Protein AF-A0A1Q5UDW9-F1 (afdb_monomer)

Secondary structure (DSSP, 8-state):
-BTTTTB-SS-SSTTSPTTHHHHHHHHHHHHHHHHHHTHHHHHHHHHHHHHHHTT-HHHHHHHHHHHHHHHHHHHHHHHHHSSTTTS-HHHIIIIIHHHHHS-EEEEETTEEEEEPPP-GGG-HHHHHHHHHTTPPPSS-HHHHHHHS-HHHHHHHHHHHHT--HHHHHHTT-HHHHHHHHHHHHHHHHHHHHHHHHHHHHHTS--TTS--EETTEETTSTTTTT--HHHHHHHHHHHHHHHHHTT-

Solvent-accessible surface area (backbone atoms only — not comparable to full-atom values): 13759 Å² total; per-residue (Å²): 99,36,78,95,73,80,36,64,69,81,62,84,44,72,88,49,66,83,67,47,37,58,19,48,45,32,52,52,43,52,59,54,49,36,58,63,53,34,52,66,29,54,52,20,52,56,51,22,42,55,24,50,79,71,67,36,58,69,62,18,44,53,21,42,48,48,28,47,59,41,48,54,64,27,55,45,44,45,66,73,31,68,34,66,93,43,36,33,48,74,48,36,61,72,68,45,42,50,79,41,24,42,70,50,65,49,74,57,95,89,39,80,47,73,38,67,12,71,45,79,80,77,40,63,64,62,50,38,51,29,23,38,71,74,40,77,68,90,64,54,73,72,54,46,62,72,77,41,54,71,68,57,48,53,50,39,50,50,42,40,75,56,41,48,56,69,60,33,55,77,66,67,36,59,73,52,47,54,38,51,51,50,43,46,48,52,52,41,53,47,46,55,50,48,46,61,49,52,46,60,44,59,68,57,90,50,92,95,54,78,70,46,45,57,93,42,50,51,81,40,85,90,31,66,80,67,47,63,67,51,53,47,44,51,58,42,49,58,49,47,54,66,50,57,79,68,114

Structure (mmCIF, N/CA/C/O backbone):
data_AF-A0A1Q5UDW9-F1
#
_entry.id   AF-A0A1Q5UDW9-F1
#
loop_
_atom_site.group_PDB
_atom_site.id
_atom_site.type_symbol
_atom_site.label_atom_id
_atom_site.label_alt_id
_atom_site.label_comp_id
_atom_site.label_asym_id
_atom_site.label_entity_id
_atom_site.label_seq_id
_atom_site.pdbx_PDB_ins_code
_atom_site.Cartn_x
_atom_site.Cartn_y
_atom_site.Cartn_z
_atom_site.occupancy
_atom_site.B_iso_or_equiv
_atom_site.auth_seq_id
_atom_site.auth_comp_id
_atom_site.auth_asym_id
_atom_site.auth_atom_id
_atom_site.pdbx_PDB_model_num
ATOM 1 N N . MET A 1 1 ? -3.482 1.150 -16.853 1.00 54.88 1 MET A N 1
ATOM 2 C CA . MET A 1 1 ? -3.800 0.112 -17.859 1.00 54.88 1 MET A CA 1
ATOM 3 C C . MET A 1 1 ? -4.987 0.583 -18.687 1.00 54.88 1 MET A C 1
ATOM 5 O O . MET A 1 1 ? -5.891 1.165 -18.110 1.00 54.88 1 MET A O 1
ATOM 9 N N . ASP A 1 2 ? -5.002 0.351 -20.000 1.00 58.12 2 ASP A N 1
ATOM 10 C CA . ASP A 1 2 ? -6.226 0.407 -20.804 1.00 58.12 2 ASP A CA 1
ATOM 11 C C . ASP A 1 2 ? -7.121 -0.766 -20.384 1.00 58.12 2 ASP A C 1
ATOM 13 O O . ASP A 1 2 ? -6.872 -1.934 -20.701 1.00 58.12 2 ASP A O 1
ATOM 17 N N . HIS A 1 3 ? -8.146 -0.434 -19.607 1.00 51.72 3 HIS A N 1
ATOM 18 C CA . HIS A 1 3 ? -9.005 -1.390 -18.922 1.00 51.72 3 HIS A CA 1
ATOM 19 C C . HIS A 1 3 ? -9.909 -2.189 -19.864 1.00 51.72 3 HIS A C 1
ATOM 21 O O . HIS A 1 3 ? -10.293 -3.302 -19.517 1.00 51.72 3 HIS A O 1
ATOM 27 N N . ALA A 1 4 ? -10.207 -1.673 -21.061 1.00 53.66 4 ALA A N 1
ATOM 28 C CA . ALA A 1 4 ? -10.981 -2.416 -22.053 1.00 53.66 4 ALA A CA 1
ATOM 29 C C . ALA A 1 4 ? -10.148 -3.521 -22.720 1.00 53.66 4 ALA A C 1
ATOM 31 O O . ALA A 1 4 ? -10.705 -4.470 -23.269 1.00 53.66 4 ALA A O 1
ATOM 32 N N . ARG A 1 5 ? -8.814 -3.398 -22.686 1.00 55.78 5 ARG A N 1
ATOM 33 C CA . ARG A 1 5 ? -7.890 -4.252 -23.448 1.00 55.78 5 ARG A CA 1
ATOM 34 C C . ARG A 1 5 ? -6.890 -5.020 -22.590 1.00 55.78 5 ARG A C 1
ATOM 36 O O . ARG A 1 5 ? -6.147 -5.828 -23.135 1.00 55.78 5 ARG A O 1
ATOM 43 N N . GLY A 1 6 ? -6.846 -4.774 -21.279 1.00 65.94 6 GLY A N 1
ATOM 44 C CA . GLY A 1 6 ? -5.874 -5.400 -20.379 1.00 65.94 6 GLY A CA 1
ATOM 45 C C . GLY A 1 6 ? -4.425 -5.052 -20.728 1.00 65.94 6 GLY A C 1
ATOM 46 O O . GLY A 1 6 ? -3.540 -5.869 -20.503 1.00 65.94 6 GLY A O 1
ATOM 47 N N . LYS A 1 7 ? -4.183 -3.870 -21.312 1.00 71.44 7 LYS A N 1
ATOM 48 C CA . LYS A 1 7 ? -2.856 -3.424 -21.766 1.00 71.44 7 LYS A CA 1
ATOM 49 C C . LYS A 1 7 ? -2.316 -2.298 -20.892 1.00 71.44 7 LYS A C 1
ATOM 51 O O . LYS A 1 7 ? -3.084 -1.542 -20.299 1.00 71.44 7 LYS A O 1
ATOM 56 N N . VAL A 1 8 ? -0.999 -2.139 -20.820 1.00 75.00 8 VAL A N 1
ATOM 57 C CA . VAL A 1 8 ? -0.401 -0.916 -20.264 1.00 75.00 8 VAL A CA 1
ATOM 58 C C . VAL A 1 8 ? -0.772 0.247 -21.191 1.00 75.00 8 VAL A C 1
ATOM 60 O O . VAL A 1 8 ? -0.680 0.117 -22.405 1.00 75.00 8 VAL A O 1
ATOM 63 N N . ALA A 1 9 ? -1.286 1.347 -20.629 1.00 71.38 9 ALA A N 1
ATOM 64 C CA . ALA A 1 9 ? -1.781 2.473 -21.433 1.00 71.38 9 ALA A CA 1
ATOM 65 C C . ALA A 1 9 ? -0.631 3.252 -22.094 1.00 71.38 9 ALA A C 1
ATOM 67 O O . ALA A 1 9 ? -0.774 3.729 -23.214 1.00 71.38 9 ALA A O 1
ATOM 68 N N . TYR A 1 10 ? 0.504 3.326 -21.398 1.00 73.19 10 TYR A N 1
ATOM 69 C CA . TYR A 1 10 ? 1.749 3.924 -21.862 1.00 73.19 10 TYR A CA 1
ATOM 70 C C . TYR A 1 10 ? 2.853 2.879 -21.705 1.00 73.19 10 TYR A C 1
ATOM 72 O O . TYR A 1 10 ? 3.530 2.848 -20.683 1.00 73.19 10 TYR A O 1
ATOM 80 N N . ALA A 1 11 ? 2.930 1.948 -22.658 1.00 82.25 11 ALA A N 1
ATOM 81 C CA . ALA A 1 11 ? 3.966 0.923 -22.674 1.00 82.25 11 ALA A CA 1
ATOM 82 C C . ALA A 1 11 ? 5.269 1.525 -23.211 1.00 82.25 11 ALA A C 1
ATOM 84 O O . ALA A 1 11 ? 5.276 2.125 -24.285 1.00 82.25 11 ALA A O 1
ATOM 85 N N . ILE A 1 12 ? 6.360 1.367 -22.471 1.00 83.88 12 ILE A N 1
ATOM 86 C CA . ILE A 1 12 ? 7.660 1.954 -22.811 1.00 83.88 12 ILE A CA 1
ATOM 87 C C . ILE A 1 12 ? 8.513 0.973 -23.599 1.00 83.88 12 ILE A C 1
ATOM 89 O O . ILE A 1 12 ? 9.175 1.363 -24.558 1.00 83.88 12 ILE A O 1
ATOM 93 N N . ASN A 1 13 ? 8.462 -0.308 -23.244 1.00 86.88 13 ASN A N 1
ATOM 94 C CA . ASN A 1 13 ? 9.278 -1.347 -23.857 1.00 86.88 13 ASN A CA 1
ATOM 95 C C . ASN A 1 13 ? 8.494 -2.201 -24.867 1.00 86.88 13 ASN A C 1
ATOM 97 O O . ASN A 1 13 ? 8.879 -3.338 -25.125 1.00 86.88 13 ASN A O 1
ATOM 101 N N . GLU A 1 14 ? 7.405 -1.688 -25.458 1.00 87.75 14 GLU A N 1
ATOM 102 C CA . GLU A 1 14 ? 6.539 -2.464 -26.372 1.00 87.75 14 GLU A CA 1
ATOM 103 C C . GLU A 1 14 ? 7.298 -3.035 -27.585 1.00 87.75 14 GLU A C 1
ATOM 105 O O . GLU A 1 14 ? 6.970 -4.117 -28.067 1.00 87.75 14 GLU A O 1
ATOM 110 N N . SER A 1 15 ? 8.328 -2.336 -28.067 1.00 89.44 15 SER A N 1
ATOM 111 C CA . SER A 1 15 ? 9.158 -2.770 -29.199 1.00 89.44 15 SER A CA 1
ATOM 112 C C . SER A 1 15 ? 10.338 -3.670 -28.811 1.00 89.44 15 SER A C 1
ATOM 114 O O . SER A 1 15 ? 11.055 -4.145 -29.696 1.00 89.44 15 SER A O 1
ATOM 116 N N . MET A 1 16 ? 10.565 -3.904 -27.516 1.00 92.12 16 MET A N 1
ATOM 117 C CA . MET A 1 16 ? 11.677 -4.715 -27.019 1.00 92.12 16 MET A CA 1
ATOM 118 C C . MET A 1 16 ? 11.353 -6.215 -27.097 1.00 92.12 16 MET A C 1
ATOM 120 O O . MET A 1 16 ? 10.188 -6.606 -27.000 1.00 92.12 16 MET A O 1
ATOM 124 N N . PRO A 1 17 ? 12.364 -7.091 -27.250 1.00 93.75 17 PRO A N 1
ATOM 125 C CA . PRO A 1 17 ? 12.144 -8.531 -27.204 1.00 93.75 17 PRO A CA 1
ATOM 126 C C . PRO A 1 17 ? 11.739 -9.001 -25.799 1.00 93.75 17 PRO A C 1
ATOM 128 O O . PRO A 1 17 ? 12.076 -8.387 -24.784 1.00 93.75 17 PRO A O 1
ATOM 131 N N . GLU A 1 18 ? 11.058 -10.145 -25.737 1.00 93.19 18 GLU A N 1
ATOM 132 C CA . GLU A 1 18 ? 10.797 -10.837 -24.473 1.00 93.19 18 GLU A CA 1
ATOM 133 C C . GLU A 1 18 ? 12.109 -11.140 -23.715 1.00 93.19 18 GLU A C 1
ATOM 135 O O . GLU A 1 18 ? 13.135 -11.409 -24.350 1.00 93.19 18 GLU A O 1
ATOM 140 N N . PRO A 1 19 ? 12.099 -11.134 -22.367 1.00 93.62 19 PRO A N 1
ATOM 141 C CA . PRO A 1 19 ? 10.921 -11.029 -21.497 1.00 93.62 19 PRO A CA 1
ATOM 142 C C . PRO A 1 19 ? 10.544 -9.591 -21.076 1.00 93.62 19 PRO A C 1
ATOM 144 O O . PRO A 1 19 ? 9.774 -9.406 -20.134 1.00 93.62 19 PRO A O 1
ATOM 147 N N . ILE A 1 20 ? 11.103 -8.561 -21.724 1.00 92.31 20 ILE A N 1
ATOM 148 C CA . ILE A 1 20 ? 11.024 -7.161 -21.270 1.00 92.31 20 ILE A CA 1
ATOM 149 C C . ILE A 1 20 ? 9.583 -6.609 -21.236 1.00 92.31 20 ILE A C 1
ATOM 151 O O . ILE A 1 20 ? 9.150 -6.197 -20.156 1.00 92.31 20 ILE A O 1
ATOM 155 N N . PRO A 1 21 ? 8.806 -6.606 -22.340 1.00 91.12 21 PRO A N 1
ATOM 156 C CA . PRO A 1 21 ? 7.440 -6.075 -22.316 1.00 91.12 21 PRO A CA 1
ATOM 157 C C . PRO A 1 21 ? 6.510 -6.869 -21.385 1.00 91.12 21 PRO A C 1
ATOM 159 O O . PRO A 1 21 ? 5.641 -6.283 -20.733 1.00 91.12 21 PRO A O 1
ATOM 162 N N . SER A 1 22 ? 6.700 -8.190 -21.258 1.00 91.38 22 SER A N 1
ATOM 163 C CA . SER A 1 22 ? 5.940 -8.993 -20.296 1.00 91.38 22 SER A CA 1
ATOM 164 C C . SER A 1 22 ? 6.258 -8.612 -18.848 1.00 91.38 22 SER A C 1
ATOM 166 O O . SER A 1 22 ? 5.347 -8.568 -18.019 1.00 91.38 22 SER A O 1
ATOM 168 N N . ALA A 1 23 ? 7.522 -8.346 -18.526 1.00 91.69 23 ALA A N 1
ATOM 169 C CA . ALA A 1 23 ? 7.920 -7.940 -17.185 1.00 91.69 23 ALA A CA 1
ATOM 170 C C . ALA A 1 23 ? 7.399 -6.534 -16.841 1.00 91.69 23 ALA A C 1
ATOM 172 O O . ALA A 1 23 ? 6.849 -6.342 -15.757 1.00 91.69 23 ALA A O 1
ATOM 173 N N . GLU A 1 24 ? 7.434 -5.584 -17.785 1.00 89.44 24 GLU A N 1
ATOM 174 C CA . GLU A 1 24 ? 6.817 -4.257 -17.619 1.00 89.44 24 GLU A CA 1
ATOM 175 C C . GLU A 1 24 ? 5.311 -4.361 -17.328 1.00 89.44 24 GLU A C 1
ATOM 177 O O . GLU A 1 24 ? 4.785 -3.690 -16.430 1.00 89.44 24 GLU A O 1
ATOM 182 N N . TYR A 1 25 ? 4.613 -5.245 -18.049 1.00 90.75 25 TYR A N 1
ATOM 183 C CA . TYR A 1 25 ? 3.206 -5.530 -17.793 1.00 90.75 25 TYR A CA 1
ATOM 184 C C . TYR A 1 25 ? 2.984 -6.044 -16.369 1.00 90.75 25 TYR A C 1
ATOM 186 O O . TYR A 1 25 ? 2.142 -5.500 -15.653 1.00 90.75 25 TYR A O 1
ATOM 194 N N . TYR A 1 26 ? 3.722 -7.072 -15.938 1.00 91.31 26 TYR A N 1
ATOM 195 C CA . TYR A 1 26 ? 3.521 -7.672 -14.619 1.00 91.31 26 TYR A CA 1
ATOM 196 C C . TYR A 1 26 ? 3.904 -6.736 -13.475 1.00 91.31 26 TYR A C 1
ATOM 198 O O . TYR A 1 26 ? 3.189 -6.700 -12.470 1.00 91.31 26 TYR A O 1
ATOM 206 N N . PHE A 1 27 ? 4.959 -5.940 -13.647 1.00 88.31 27 PHE A N 1
ATOM 207 C CA . PHE A 1 27 ? 5.314 -4.886 -12.708 1.00 88.31 27 PHE A CA 1
ATOM 208 C C . PHE A 1 27 ? 4.167 -3.877 -12.585 1.00 88.31 27 PHE A C 1
ATOM 210 O O . PHE A 1 27 ? 3.615 -3.710 -11.502 1.00 88.31 27 PHE A O 1
ATOM 217 N N . THR A 1 28 ? 3.687 -3.308 -13.696 1.00 87.81 28 THR A N 1
ATOM 218 C CA . THR A 1 28 ? 2.548 -2.364 -13.701 1.00 87.81 28 THR A CA 1
ATOM 219 C C . THR A 1 28 ? 1.272 -2.976 -13.106 1.00 87.81 28 THR A C 1
ATOM 221 O O . THR A 1 28 ? 0.515 -2.326 -12.371 1.00 87.81 28 THR A O 1
ATOM 224 N N . TYR A 1 29 ? 1.012 -4.248 -13.410 1.00 89.44 29 TYR A N 1
ATOM 225 C CA . TYR A 1 29 ? -0.117 -5.005 -12.877 1.00 89.44 29 TYR A CA 1
ATOM 226 C C . TYR A 1 29 ? -0.047 -5.106 -11.349 1.00 89.44 29 TYR A C 1
ATOM 228 O O . TYR A 1 29 ? -1.061 -4.928 -10.675 1.00 89.44 29 TYR A O 1
ATOM 236 N N . ALA A 1 30 ? 1.148 -5.304 -10.788 1.00 89.12 30 ALA A N 1
ATOM 237 C CA . ALA A 1 30 ? 1.364 -5.394 -9.348 1.00 89.12 30 ALA A CA 1
ATOM 238 C C . ALA A 1 30 ? 1.128 -4.078 -8.584 1.00 89.12 30 ALA A C 1
ATOM 240 O O . ALA A 1 30 ? 0.994 -4.131 -7.367 1.00 89.12 30 ALA A O 1
ATOM 241 N N . PHE A 1 31 ? 1.019 -2.928 -9.257 1.00 85.75 31 PHE A N 1
ATOM 242 C CA . PHE A 1 31 ? 0.576 -1.665 -8.643 1.00 85.75 31 PHE A CA 1
ATOM 243 C C . PHE A 1 31 ? -0.913 -1.414 -8.861 1.00 85.75 31 PHE A C 1
ATOM 245 O O . PHE A 1 31 ? -1.644 -1.061 -7.941 1.00 85.75 31 PHE A O 1
ATOM 252 N N . THR A 1 32 ? -1.394 -1.620 -10.083 1.00 88.12 32 THR A N 1
ATOM 253 C CA . THR A 1 32 ? -2.764 -1.232 -10.449 1.00 88.12 32 THR A CA 1
ATOM 254 C C . THR A 1 32 ? -3.827 -2.212 -9.952 1.00 88.12 32 THR A C 1
ATOM 256 O O . THR A 1 32 ? -4.905 -1.798 -9.523 1.00 88.12 32 THR A O 1
ATOM 259 N N . GLU A 1 33 ? -3.543 -3.515 -9.973 1.00 91.62 33 GLU A N 1
ATOM 260 C CA . GLU A 1 33 ? -4.512 -4.536 -9.574 1.00 91.62 33 GLU A CA 1
ATOM 261 C C . GLU A 1 33 ? -4.779 -4.562 -8.056 1.00 91.62 33 GLU A C 1
ATOM 263 O O . GLU A 1 33 ? -5.948 -4.723 -7.688 1.00 91.62 33 GLU A O 1
ATOM 268 N N . PRO A 1 34 ? -3.788 -4.374 -7.152 1.00 92.69 34 PRO A N 1
ATOM 269 C CA . PRO A 1 34 ? -4.065 -4.283 -5.717 1.00 92.69 34 PRO A CA 1
ATOM 270 C C . PRO A 1 34 ? -5.051 -3.175 -5.370 1.00 92.69 34 PRO A C 1
ATOM 272 O O . PRO A 1 34 ? -6.000 -3.423 -4.630 1.00 92.69 34 PRO A O 1
ATOM 275 N N . GLU A 1 35 ? -4.882 -1.992 -5.959 1.00 92.75 35 GLU A N 1
ATOM 276 C CA . GLU A 1 35 ? -5.770 -0.848 -5.750 1.00 92.75 35 GLU A CA 1
ATOM 277 C C . GLU A 1 35 ? -7.191 -1.133 -6.266 1.00 92.75 35 GLU A C 1
ATOM 279 O O . GLU A 1 35 ? -8.186 -0.818 -5.616 1.00 92.75 35 GLU A O 1
ATOM 284 N N . ARG A 1 36 ? -7.318 -1.846 -7.392 1.00 91.00 36 ARG A N 1
ATOM 285 C CA . ARG A 1 36 ? -8.625 -2.289 -7.899 1.00 91.00 36 ARG A CA 1
ATOM 286 C C . ARG A 1 36 ? -9.293 -3.300 -6.965 1.00 91.00 36 ARG A C 1
ATOM 288 O O . ARG A 1 36 ? -10.491 -3.203 -6.694 1.00 91.00 36 ARG A O 1
ATOM 295 N N . LYS A 1 37 ? -8.534 -4.282 -6.470 1.00 94.38 37 LYS A N 1
ATOM 296 C CA . LYS A 1 37 ? -9.031 -5.272 -5.500 1.00 94.38 37 LYS A CA 1
ATOM 297 C C . LYS A 1 37 ? -9.242 -4.683 -4.104 1.00 94.38 37 LYS A C 1
ATOM 299 O O . LYS A 1 37 ? -9.894 -5.330 -3.289 1.00 94.38 37 LYS A O 1
ATOM 304 N N . ALA A 1 38 ? -8.743 -3.478 -3.834 1.00 96.31 38 ALA A N 1
ATOM 305 C CA . ALA A 1 38 ? -8.932 -2.777 -2.572 1.00 96.31 38 ALA A CA 1
ATOM 306 C C . ALA A 1 38 ? -10.328 -2.157 -2.415 1.00 96.31 38 ALA A C 1
ATOM 308 O O . ALA A 1 38 ? -10.690 -1.790 -1.303 1.00 96.31 38 ALA A O 1
ATOM 309 N N . LEU A 1 39 ? -11.157 -2.080 -3.464 1.00 96.31 39 LEU A N 1
ATOM 310 C CA . LEU A 1 39 ? -12.487 -1.464 -3.353 1.00 96.31 39 LEU A CA 1
ATOM 311 C C . LEU A 1 39 ? -13.351 -2.040 -2.204 1.00 96.31 39 LEU A C 1
ATOM 313 O O . LEU A 1 39 ? -13.872 -1.252 -1.410 1.00 96.31 39 LEU A O 1
ATOM 317 N N . PRO A 1 40 ? -13.472 -3.372 -2.024 1.00 98.00 40 PRO A N 1
ATOM 318 C CA . PRO A 1 40 ? -14.161 -3.933 -0.863 1.00 98.00 40 PRO A CA 1
ATOM 319 C C . PRO A 1 40 ? -13.484 -3.579 0.467 1.00 98.00 40 PRO A C 1
ATOM 321 O O . PRO A 1 40 ? -14.171 -3.392 1.466 1.00 98.00 40 PRO A O 1
ATOM 324 N N . VAL A 1 41 ? -12.153 -3.439 0.493 1.00 98.38 41 VAL A N 1
ATOM 325 C CA . VAL A 1 41 ? -11.422 -2.993 1.689 1.00 98.38 41 VAL A CA 1
ATOM 326 C C . VAL A 1 41 ? -11.886 -1.593 2.082 1.00 98.38 41 VAL A C 1
ATOM 328 O O . VAL A 1 41 ? -12.297 -1.404 3.222 1.00 98.38 41 VAL A O 1
ATOM 331 N N . TYR A 1 42 ? -11.920 -0.642 1.144 1.00 98.38 42 TYR A N 1
ATOM 332 C CA . TYR A 1 42 ? -12.399 0.720 1.412 1.00 98.38 42 TYR A CA 1
ATOM 333 C C . TYR A 1 42 ? -13.844 0.752 1.895 1.00 98.38 42 TYR A C 1
ATOM 335 O O . TYR A 1 42 ? -14.152 1.462 2.851 1.00 98.38 42 TYR A O 1
ATOM 343 N N . TYR A 1 43 ? -14.715 -0.051 1.281 1.00 98.38 43 TYR A N 1
ATOM 344 C CA . TYR A 1 43 ? -16.093 -0.200 1.738 1.00 98.38 43 TYR A CA 1
ATOM 345 C C . TYR A 1 43 ? -16.145 -0.651 3.202 1.00 98.38 43 TYR A C 1
ATOM 347 O O . TYR A 1 43 ? -16.799 -0.013 4.023 1.00 98.38 43 TYR A O 1
ATOM 355 N N . HIS A 1 44 ? -15.414 -1.710 3.554 1.00 98.69 44 HIS A N 1
ATOM 356 C CA . HIS A 1 44 ? -15.393 -2.222 4.919 1.00 98.69 44 HIS A CA 1
ATOM 357 C C . HIS A 1 44 ? -14.771 -1.245 5.924 1.00 98.69 44 HIS A C 1
ATOM 359 O O . HIS A 1 44 ? -15.273 -1.153 7.042 1.00 98.69 44 HIS A O 1
ATOM 365 N N . LEU A 1 45 ? -13.747 -0.476 5.539 1.00 98.44 45 LEU A N 1
ATOM 366 C CA . LEU A 1 45 ? -13.193 0.587 6.382 1.00 98.44 45 LEU A CA 1
ATOM 367 C C . LEU A 1 45 ? -14.269 1.625 6.724 1.00 98.44 45 LEU A C 1
ATOM 369 O O . LEU A 1 45 ? -14.561 1.839 7.900 1.00 98.44 45 LEU A O 1
ATOM 373 N N . VAL A 1 46 ? -14.923 2.197 5.710 1.00 98.44 46 VAL A N 1
ATOM 374 C CA . VAL A 1 46 ? -15.961 3.226 5.896 1.00 98.44 46 VAL A CA 1
ATOM 375 C C . VAL A 1 46 ? -17.149 2.691 6.696 1.00 98.44 46 VAL A C 1
ATOM 377 O O . VAL A 1 46 ? -17.619 3.350 7.620 1.00 98.44 46 VAL A O 1
ATOM 380 N N . GLN A 1 47 ? -17.617 1.479 6.393 1.00 98.69 47 GLN A N 1
ATOM 381 C CA . GLN A 1 47 ? -18.725 0.874 7.133 1.00 98.69 47 GLN A CA 1
ATOM 382 C C . GLN A 1 47 ? -18.356 0.571 8.588 1.00 98.69 47 GLN A C 1
ATOM 384 O O . GLN A 1 47 ? -19.181 0.767 9.475 1.00 98.69 47 GLN A O 1
ATOM 389 N N . SER A 1 48 ? -17.119 0.141 8.863 1.00 98.56 48 SER A N 1
ATOM 390 C CA . SER A 1 48 ? -16.672 -0.100 10.239 1.00 98.56 48 SER A CA 1
ATOM 391 C C . SER A 1 48 ? -16.659 1.181 11.074 1.00 98.56 48 SER A C 1
ATOM 393 O O . SER A 1 48 ? -17.080 1.139 12.229 1.00 98.56 48 SER A O 1
ATOM 395 N N . ILE A 1 49 ? -16.265 2.311 10.471 1.00 98.44 49 ILE A N 1
ATOM 396 C CA . ILE A 1 49 ? -16.316 3.643 11.084 1.00 98.44 49 ILE A CA 1
ATOM 397 C C . ILE A 1 49 ? -17.766 4.009 11.411 1.00 98.44 49 ILE A C 1
ATOM 399 O O . ILE A 1 49 ? -18.085 4.260 12.570 1.00 98.44 49 ILE A O 1
ATOM 403 N N . GLY A 1 50 ? -18.665 3.949 10.422 1.00 98.25 50 GLY A N 1
ATOM 404 C CA . GLY A 1 50 ? -20.078 4.283 10.632 1.00 98.25 50 GLY A CA 1
ATOM 405 C C . GLY A 1 50 ? -20.750 3.394 11.685 1.00 98.25 50 GLY A C 1
ATOM 406 O O . GLY A 1 50 ? -21.456 3.886 12.562 1.00 98.25 50 GLY A O 1
ATOM 407 N N . CYS A 1 51 ? -20.477 2.085 11.667 1.00 98.38 51 CYS A N 1
ATOM 408 C CA . CYS A 1 51 ? -20.986 1.157 12.679 1.00 98.38 51 CYS A CA 1
ATOM 409 C C . CYS A 1 51 ? -20.451 1.480 14.079 1.00 98.38 51 CYS A C 1
ATOM 411 O O . CYS A 1 51 ? -21.192 1.359 15.055 1.00 98.38 51 CYS A O 1
ATOM 413 N N . TYR A 1 52 ? -19.179 1.874 14.196 1.00 97.94 52 TYR A N 1
ATOM 414 C CA . TYR A 1 52 ? -18.587 2.262 15.474 1.00 97.94 52 TYR A CA 1
ATOM 415 C C . TYR A 1 52 ? -19.261 3.515 16.045 1.00 97.94 52 TYR A C 1
ATOM 417 O O . TYR A 1 52 ? -19.683 3.504 17.200 1.00 97.94 52 TYR A O 1
ATOM 425 N N . GLU A 1 53 ? -19.447 4.549 15.222 1.00 96.69 53 GLU A N 1
ATOM 426 C CA . GLU A 1 53 ? -20.121 5.796 15.612 1.00 96.69 53 GLU A CA 1
ATOM 427 C C . GLU A 1 53 ? -21.575 5.568 16.048 1.00 96.69 53 GLU A C 1
ATOM 429 O O . GLU A 1 53 ? -22.055 6.200 16.986 1.00 96.69 53 GLU A O 1
ATOM 434 N N . MET A 1 54 ? -22.268 4.615 15.419 1.00 97.62 54 MET A N 1
ATOM 435 C CA . MET A 1 54 ? -23.640 4.235 15.776 1.00 97.62 54 MET A CA 1
ATOM 436 C C . MET A 1 54 ? -23.727 3.256 16.961 1.00 97.62 54 MET A C 1
ATOM 438 O O . MET A 1 54 ? -24.822 2.806 17.303 1.00 97.62 54 MET A O 1
ATOM 442 N N . GLY A 1 55 ? -22.604 2.864 17.572 1.00 96.38 55 GLY A N 1
ATOM 443 C CA . GLY A 1 55 ? -22.574 1.875 18.658 1.00 96.38 55 GLY A CA 1
ATOM 444 C C . GLY A 1 55 ? -22.920 0.442 18.219 1.00 96.38 55 GLY A C 1
A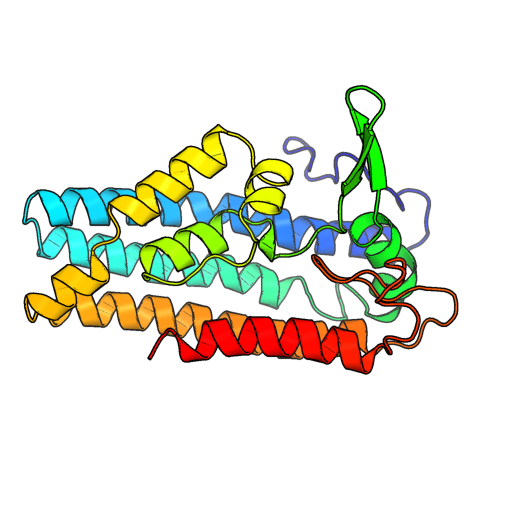TOM 445 O O . GLY A 1 55 ? -23.158 -0.432 19.055 1.00 96.38 55 GLY A O 1
ATOM 446 N N . GLN A 1 56 ? -22.928 0.161 16.914 1.00 97.50 56 GLN A N 1
ATOM 447 C CA . GLN A 1 56 ? -23.252 -1.140 16.323 1.00 97.50 56 GLN A CA 1
ATOM 448 C C . GLN A 1 56 ? -22.036 -2.074 16.351 1.00 97.50 56 GLN A C 1
ATOM 450 O O . GLN A 1 56 ? -21.445 -2.427 15.329 1.00 97.50 56 GLN A O 1
ATOM 455 N N . LYS A 1 57 ? -21.653 -2.495 17.559 1.00 95.75 57 LYS A N 1
ATOM 456 C CA . LYS A 1 57 ? -20.425 -3.265 17.812 1.00 95.75 57 LYS A CA 1
ATOM 457 C C . LYS A 1 57 ? -20.296 -4.532 16.959 1.00 95.75 57 LYS A C 1
ATOM 459 O O . LYS A 1 57 ? -19.221 -4.787 16.425 1.00 95.75 57 LYS A O 1
ATOM 464 N N . GLN A 1 58 ? -21.363 -5.322 16.836 1.00 97.31 58 GLN A N 1
ATOM 465 C CA . GLN A 1 58 ? -21.317 -6.586 16.095 1.00 97.31 58 GLN A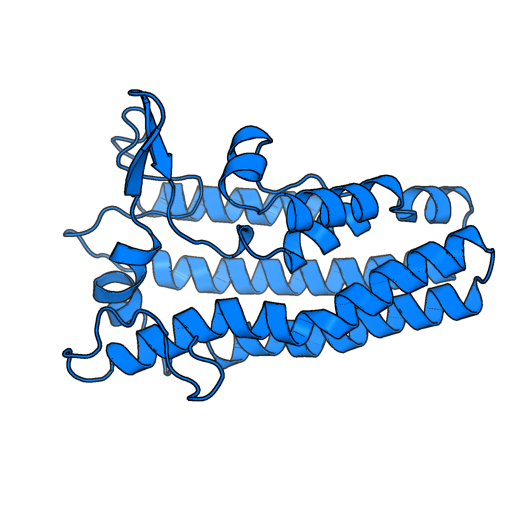 CA 1
ATOM 466 C C . GLN A 1 58 ? -21.095 -6.360 14.590 1.00 97.31 58 GLN A C 1
ATOM 468 O O . GLN A 1 58 ? -20.183 -6.951 14.017 1.00 97.31 58 GLN A O 1
ATOM 473 N N . ALA A 1 59 ? -21.837 -5.428 13.984 1.00 98.12 59 ALA A N 1
ATOM 474 C CA . ALA A 1 59 ? -21.646 -5.042 12.586 1.00 98.12 59 ALA A CA 1
ATOM 475 C C . ALA A 1 59 ? -20.239 -4.464 12.342 1.00 98.12 59 ALA A C 1
ATOM 477 O O . ALA A 1 59 ? -19.578 -4.802 11.363 1.00 98.12 59 ALA A O 1
ATOM 478 N N . CYS A 1 60 ? -19.721 -3.659 13.276 1.00 98.19 60 CYS A N 1
ATOM 479 C CA . CYS A 1 60 ? -18.355 -3.142 13.204 1.00 98.19 60 CYS A CA 1
ATOM 480 C C . CYS A 1 60 ? -17.313 -4.280 13.155 1.00 98.19 60 CYS A C 1
ATOM 482 O O . CYS A 1 60 ? -16.433 -4.274 12.293 1.00 98.19 60 CYS A O 1
ATOM 484 N N . ILE A 1 61 ? -17.449 -5.301 14.016 1.00 98.31 61 ILE A N 1
ATOM 485 C CA . ILE A 1 61 ? -16.583 -6.494 14.004 1.00 98.31 61 ILE A CA 1
ATOM 486 C C . ILE A 1 61 ? -16.659 -7.215 12.654 1.00 98.31 61 ILE A C 1
ATOM 488 O O . ILE A 1 61 ? -15.620 -7.583 12.106 1.00 98.31 61 ILE A O 1
ATOM 492 N N . GLU A 1 62 ? -17.858 -7.405 12.108 1.00 98.44 62 GLU A N 1
ATOM 493 C CA . GLU A 1 62 ? -18.064 -8.054 10.807 1.00 98.44 62 GLU A CA 1
ATOM 494 C C . GLU A 1 62 ? -17.382 -7.278 9.675 1.00 98.44 62 GLU A C 1
ATOM 496 O O . GLU A 1 62 ? -16.705 -7.872 8.831 1.00 98.44 62 GLU A O 1
ATOM 501 N N . HIS A 1 63 ? -17.452 -5.945 9.689 1.00 98.69 63 HIS A N 1
ATOM 502 C CA . HIS A 1 63 ? -16.747 -5.137 8.699 1.00 98.69 63 HIS A CA 1
ATOM 503 C C . HIS A 1 63 ? -15.222 -5.217 8.850 1.00 98.69 63 HIS A C 1
ATOM 505 O O . HIS A 1 63 ? -14.533 -5.393 7.845 1.00 98.69 63 HIS A O 1
ATOM 511 N N . LEU A 1 64 ? -14.678 -5.190 10.071 1.00 98.38 64 LEU A N 1
ATOM 512 C CA . LEU A 1 64 ? -13.237 -5.374 10.306 1.00 98.38 64 LEU A CA 1
ATOM 513 C C . LEU A 1 64 ? -12.743 -6.776 9.891 1.00 98.38 64 LEU A C 1
ATOM 515 O O . LEU A 1 64 ? -11.628 -6.936 9.382 1.00 98.38 64 LEU A O 1
ATOM 519 N N . GLN A 1 65 ? -13.574 -7.808 10.054 1.00 98.25 65 GLN A N 1
ATOM 520 C CA . GLN A 1 65 ? -13.294 -9.142 9.516 1.00 98.25 65 GLN A CA 1
ATOM 521 C C . GLN A 1 65 ? -13.279 -9.129 7.983 1.00 98.25 65 GLN A C 1
ATOM 523 O O . GLN A 1 65 ? -12.375 -9.709 7.379 1.00 98.25 65 GLN A O 1
ATOM 528 N N . GLY A 1 66 ? -14.220 -8.415 7.360 1.00 98.06 66 GLY A N 1
ATOM 529 C CA . GLY A 1 66 ? -14.257 -8.185 5.915 1.00 98.06 66 GLY A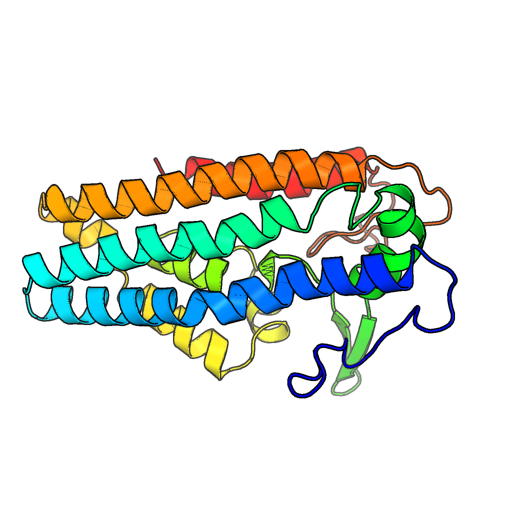 CA 1
ATOM 530 C C . GLY A 1 66 ? -12.970 -7.552 5.383 1.00 98.06 66 GLY A C 1
ATOM 531 O O . GLY A 1 66 ? -12.404 -8.056 4.411 1.00 98.06 66 GLY A O 1
ATOM 532 N N . VAL A 1 67 ? -12.431 -6.531 6.068 1.00 98.25 67 VAL A N 1
ATOM 533 C CA . VAL A 1 67 ? -11.103 -5.960 5.753 1.00 98.25 67 VAL A CA 1
ATOM 534 C C . VAL A 1 67 ? -10.051 -7.068 5.695 1.00 98.25 67 VAL A C 1
ATOM 536 O O . VAL A 1 67 ? -9.370 -7.226 4.683 1.00 98.25 67 VAL A O 1
ATOM 539 N N . SER A 1 68 ? -9.960 -7.886 6.746 1.00 95.88 68 SER A N 1
ATOM 540 C CA . SER A 1 68 ? -8.947 -8.946 6.841 1.00 95.88 68 SER A CA 1
ATOM 541 C C . SER A 1 68 ? -9.064 -9.989 5.718 1.00 95.88 68 SER A C 1
ATOM 543 O O . SER A 1 68 ? -8.054 -10.456 5.178 1.00 95.88 68 SER A O 1
ATO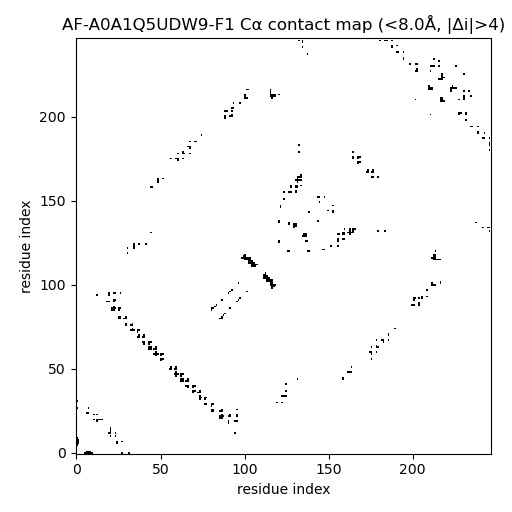M 545 N N . VAL A 1 69 ? -10.293 -10.356 5.340 1.00 96.75 69 VAL A N 1
ATOM 546 C CA . VAL A 1 69 ? -10.567 -11.297 4.240 1.00 96.75 69 VAL A CA 1
ATOM 547 C C . VAL A 1 69 ? -10.098 -10.719 2.907 1.00 96.75 69 VAL A C 1
ATOM 549 O O . VAL A 1 69 ? -9.364 -11.382 2.170 1.00 96.75 69 VAL A O 1
ATOM 552 N N . HIS A 1 70 ? -10.468 -9.475 2.607 1.00 97.69 70 HIS A N 1
ATOM 553 C CA . HIS A 1 70 ? -10.144 -8.857 1.325 1.00 97.69 70 HIS A CA 1
ATOM 554 C C . HIS A 1 70 ? -8.657 -8.510 1.191 1.00 97.69 70 HIS A C 1
ATOM 556 O O . HIS A 1 70 ? -8.092 -8.726 0.115 1.00 97.69 70 HIS A O 1
ATOM 562 N N . LEU A 1 71 ? -7.983 -8.108 2.275 1.00 96.75 71 LEU A N 1
ATOM 563 C CA . LEU A 1 71 ? -6.537 -7.849 2.264 1.00 96.75 71 LEU A CA 1
ATOM 564 C C . LEU A 1 71 ? -5.717 -9.059 1.823 1.00 96.75 71 LEU A C 1
ATOM 566 O O . LEU A 1 71 ? -4.727 -8.902 1.111 1.00 96.75 71 LEU A O 1
ATOM 570 N N . LYS A 1 72 ? -6.144 -10.279 2.170 1.00 93.75 72 LYS A N 1
ATOM 571 C CA . LYS A 1 72 ? -5.461 -11.495 1.712 1.00 93.75 72 LYS A CA 1
ATOM 572 C C . LYS A 1 72 ? -5.412 -11.569 0.183 1.00 93.75 72 LYS A C 1
ATOM 574 O O . LYS A 1 72 ? -4.360 -11.866 -0.373 1.00 93.75 72 LYS A O 1
ATOM 579 N N . SER A 1 73 ? -6.529 -11.267 -0.483 1.00 93.12 73 SER A N 1
ATOM 580 C CA . SER A 1 73 ? -6.622 -11.301 -1.950 1.00 93.12 73 SER A CA 1
ATOM 581 C C . SER A 1 73 ? -5.802 -10.202 -2.627 1.00 93.12 73 SER A C 1
ATOM 583 O O . SER A 1 73 ? -5.233 -10.423 -3.693 1.00 93.12 73 SER A O 1
ATOM 585 N N . VAL A 1 74 ? -5.698 -9.035 -1.986 1.00 95.31 74 VAL A N 1
ATOM 586 C CA . VAL A 1 74 ? -4.865 -7.924 -2.452 1.00 95.31 74 VAL A CA 1
ATOM 587 C C . VAL A 1 74 ? -3.386 -8.305 -2.357 1.00 95.31 74 VAL A C 1
ATOM 589 O O . VAL A 1 74 ? -2.656 -8.222 -3.341 1.00 95.31 74 VAL A O 1
ATOM 592 N N . PHE A 1 75 ? -2.931 -8.765 -1.189 1.00 94.69 75 PHE A N 1
ATOM 593 C CA . PHE A 1 75 ? -1.519 -9.090 -0.956 1.00 94.69 75 PHE A CA 1
ATOM 594 C C . PHE A 1 75 ? -1.038 -10.274 -1.795 1.00 94.69 75 PHE A C 1
ATOM 596 O O . PHE A 1 75 ? 0.127 -10.323 -2.188 1.00 94.69 75 PHE A O 1
ATOM 603 N N . GLN A 1 76 ? -1.939 -11.202 -2.121 1.00 93.75 76 GLN A N 1
ATOM 604 C CA . GLN A 1 76 ? -1.650 -12.327 -3.001 1.00 93.75 76 GLN A CA 1
ATOM 605 C C . GLN A 1 76 ? -1.167 -11.885 -4.391 1.00 93.75 76 GLN A C 1
ATOM 607 O O . GLN A 1 76 ? -0.281 -12.536 -4.938 1.00 93.75 76 GLN A O 1
ATOM 612 N N . ILE A 1 77 ? -1.641 -10.748 -4.917 1.00 92.81 77 ILE A N 1
ATOM 613 C CA . ILE A 1 77 ? -1.169 -10.214 -6.205 1.00 92.81 77 ILE A CA 1
ATOM 614 C C . ILE A 1 77 ? 0.338 -9.960 -6.157 1.00 92.81 77 ILE A C 1
ATOM 616 O O . ILE A 1 77 ? 1.082 -10.435 -7.008 1.00 92.81 77 ILE A O 1
ATOM 620 N N . TYR A 1 78 ? 0.822 -9.266 -5.131 1.00 90.62 78 TYR A N 1
ATOM 621 C CA . TYR A 1 78 ? 2.256 -9.022 -5.004 1.00 90.62 78 TYR A CA 1
ATOM 622 C C . TYR A 1 78 ? 3.039 -10.341 -4.948 1.00 90.62 78 TYR A C 1
ATOM 624 O O . TYR A 1 78 ? 4.061 -10.502 -5.615 1.00 90.62 78 TYR A O 1
ATOM 632 N N . TYR A 1 79 ? 2.525 -11.329 -4.208 1.00 91.25 79 TYR A N 1
ATOM 633 C CA . TYR A 1 79 ? 3.196 -12.617 -4.074 1.00 91.25 79 TYR A CA 1
ATOM 634 C C . TYR A 1 79 ? 3.264 -13.426 -5.363 1.00 91.25 79 TYR A C 1
ATOM 636 O O . TYR A 1 79 ? 4.270 -14.108 -5.569 1.00 91.25 79 TYR A O 1
ATOM 644 N N . GLU A 1 80 ? 2.234 -13.342 -6.197 1.00 92.88 80 GLU A N 1
ATOM 645 C CA . GLU A 1 80 ? 2.110 -14.087 -7.448 1.00 92.88 80 GLU A CA 1
ATOM 646 C C . GLU A 1 80 ? 2.794 -13.418 -8.636 1.00 92.88 80 GLU A C 1
ATOM 648 O O . GLU A 1 80 ? 3.136 -14.118 -9.591 1.00 92.88 80 GLU A O 1
ATOM 653 N N . TYR A 1 81 ? 2.928 -12.090 -8.623 1.00 90.31 81 TYR A N 1
ATOM 654 C CA . TYR A 1 81 ? 3.334 -11.322 -9.802 1.00 90.31 81 TYR A CA 1
ATOM 655 C C . TYR A 1 81 ? 4.717 -10.677 -9.679 1.00 90.31 81 TYR A C 1
ATOM 657 O O . TYR A 1 81 ? 5.388 -10.561 -10.697 1.00 90.31 81 TYR A O 1
ATOM 665 N N . ILE A 1 82 ? 5.197 -10.378 -8.466 1.00 90.56 82 ILE A N 1
ATOM 666 C CA . ILE A 1 82 ? 6.580 -9.921 -8.239 1.00 90.56 82 ILE A CA 1
ATOM 667 C C . ILE A 1 82 ? 7.466 -11.123 -7.904 1.00 90.56 82 ILE A C 1
ATOM 669 O O . ILE A 1 82 ? 7.794 -11.387 -6.743 1.00 90.56 82 ILE A O 1
ATOM 673 N N . VAL A 1 83 ? 7.763 -11.926 -8.924 1.00 91.94 83 VAL A N 1
ATOM 674 C CA . VAL A 1 83 ? 8.588 -13.143 -8.849 1.00 91.94 83 VAL A CA 1
ATOM 675 C C . VAL A 1 83 ? 9.481 -13.245 -10.080 1.00 91.94 83 VAL A C 1
ATOM 677 O O . VAL A 1 83 ? 9.090 -12.798 -11.151 1.00 91.94 83 VAL A O 1
ATOM 680 N N . GLU A 1 84 ? 10.630 -13.916 -9.957 1.00 91.25 84 GLU A N 1
ATOM 681 C CA . GLU A 1 84 ? 11.644 -14.012 -11.025 1.00 91.25 84 GLU A CA 1
ATOM 682 C C . GLU A 1 84 ? 11.093 -14.487 -12.381 1.00 91.25 84 GLU A C 1
ATOM 684 O O . GLU A 1 84 ? 11.570 -14.059 -13.422 1.00 91.25 84 GLU A O 1
ATOM 689 N N . SER A 1 85 ? 10.079 -15.361 -12.396 1.00 92.56 85 SER A N 1
ATOM 690 C CA . SER A 1 85 ? 9.496 -15.882 -13.641 1.00 92.56 85 SER A CA 1
ATOM 691 C C . SER A 1 85 ? 8.599 -14.892 -14.392 1.00 92.56 85 SER A C 1
ATOM 693 O O . SER A 1 85 ? 8.240 -15.163 -15.535 1.00 92.56 85 SER A O 1
ATOM 695 N N . LYS A 1 86 ? 8.195 -13.790 -13.755 1.00 92.62 86 LYS A N 1
ATOM 696 C CA . LYS A 1 86 ? 7.307 -12.763 -14.323 1.00 92.62 86 LYS A CA 1
ATOM 697 C C . LYS A 1 86 ? 7.973 -11.398 -14.379 1.00 92.62 86 LYS A C 1
ATOM 699 O O . LYS A 1 86 ? 7.772 -10.673 -15.338 1.00 92.62 86 LYS A O 1
ATOM 704 N N . ASP A 1 87 ? 8.771 -11.083 -13.372 1.00 89.94 87 ASP A N 1
ATOM 705 C CA . ASP A 1 87 ? 9.547 -9.858 -13.264 1.00 89.94 87 ASP A CA 1
ATOM 706 C C . ASP A 1 87 ? 11.001 -10.244 -12.949 1.00 89.94 87 ASP A C 1
ATOM 708 O O . ASP A 1 87 ? 11.398 -10.267 -11.777 1.00 89.94 87 ASP A O 1
ATOM 712 N N . PRO A 1 88 ? 11.780 -10.691 -13.956 1.00 92.44 88 PRO A N 1
ATOM 713 C CA . PRO A 1 88 ? 13.156 -11.122 -13.747 1.00 92.44 88 PRO A CA 1
ATOM 714 C C . PRO A 1 88 ? 14.006 -9.956 -13.257 1.00 92.44 88 PRO A C 1
ATOM 716 O O . PRO A 1 88 ? 13.974 -8.870 -13.833 1.00 92.44 88 PRO A O 1
ATOM 719 N N . ARG A 1 89 ? 14.835 -10.183 -12.240 1.00 89.81 89 ARG A N 1
ATOM 720 C CA . ARG A 1 89 ? 15.581 -9.105 -11.569 1.00 89.81 89 ARG A CA 1
ATOM 721 C C . ARG A 1 89 ? 16.497 -8.328 -12.514 1.00 89.81 89 ARG A C 1
ATOM 723 O O . ARG A 1 89 ? 16.528 -7.106 -12.478 1.00 89.81 89 ARG A O 1
ATOM 730 N N . HIS A 1 90 ? 17.188 -9.036 -13.405 1.00 85.56 90 HIS A N 1
ATOM 731 C CA . HIS A 1 90 ? 18.053 -8.417 -14.412 1.00 85.56 90 HIS A CA 1
ATOM 732 C C . HIS A 1 90 ? 17.274 -7.566 -15.430 1.00 85.56 90 HIS A C 1
ATOM 734 O O . HIS A 1 90 ? 17.803 -6.577 -15.928 1.00 85.56 90 HIS A O 1
ATOM 740 N N . VAL A 1 91 ? 16.017 -7.921 -15.723 1.00 89.19 91 VAL A N 1
ATOM 741 C CA . VAL A 1 91 ? 15.143 -7.125 -16.593 1.00 89.19 91 VAL A CA 1
ATOM 742 C C . VAL A 1 91 ? 14.595 -5.921 -15.847 1.00 89.19 91 VAL A C 1
ATOM 744 O O . VAL A 1 91 ? 14.627 -4.816 -16.387 1.00 89.19 91 VAL A O 1
ATOM 747 N N . PHE A 1 92 ? 14.144 -6.118 -14.606 1.00 87.00 92 PHE A N 1
ATOM 748 C CA . PHE A 1 92 ? 13.658 -5.041 -13.757 1.00 87.00 92 PHE A CA 1
ATOM 749 C C . PHE A 1 92 ? 14.687 -3.914 -13.664 1.00 87.00 92 PHE A C 1
ATOM 751 O O . PHE A 1 92 ? 14.404 -2.789 -14.070 1.00 87.00 92 PHE A O 1
ATOM 758 N N . THR A 1 93 ? 15.900 -4.223 -13.204 1.00 79.50 93 THR A N 1
ATOM 759 C CA . THR A 1 93 ? 16.939 -3.216 -12.953 1.00 79.50 93 THR A CA 1
ATOM 760 C C . THR A 1 93 ? 17.404 -2.527 -14.241 1.00 79.50 93 THR A C 1
ATOM 762 O O . THR A 1 93 ? 17.635 -1.318 -14.251 1.00 79.50 93 THR A O 1
ATOM 765 N N . ALA A 1 94 ? 17.507 -3.261 -15.354 1.00 79.62 94 ALA A N 1
ATOM 766 C CA . ALA A 1 94 ? 17.997 -2.701 -16.613 1.00 79.62 94 ALA A CA 1
ATOM 767 C C . ALA A 1 94 ? 16.927 -1.905 -17.388 1.00 79.62 94 ALA A C 1
ATOM 769 O O . ALA A 1 94 ? 17.244 -0.850 -17.942 1.00 79.62 94 ALA A O 1
ATOM 770 N N . TYR A 1 95 ? 15.668 -2.357 -17.410 1.00 82.12 95 TYR A N 1
ATOM 771 C CA . TYR A 1 95 ? 14.646 -1.853 -18.345 1.00 82.12 95 TYR A CA 1
ATOM 772 C C . TYR A 1 95 ? 13.407 -1.240 -17.682 1.00 82.12 95 TYR A C 1
ATOM 774 O O . TYR A 1 95 ? 12.799 -0.341 -18.260 1.00 82.12 95 TYR A O 1
ATOM 782 N N . ILE A 1 96 ? 13.021 -1.693 -16.485 1.00 81.81 96 ILE A N 1
ATOM 783 C CA . ILE A 1 96 ? 11.737 -1.315 -15.863 1.00 81.81 96 ILE A CA 1
ATOM 784 C C . ILE A 1 96 ? 11.930 -0.254 -14.781 1.00 81.81 96 ILE A C 1
ATOM 786 O O . ILE A 1 96 ? 11.206 0.738 -14.748 1.00 81.81 96 ILE A O 1
ATOM 790 N N . GLN A 1 97 ? 12.933 -0.425 -13.918 1.00 75.25 97 GLN A N 1
ATOM 791 C CA . GLN A 1 97 ? 13.216 0.496 -12.822 1.00 75.25 97 GLN A CA 1
ATOM 792 C C . GLN A 1 97 ? 13.545 1.896 -13.333 1.00 75.25 97 GLN A C 1
ATOM 794 O O . GLN A 1 97 ? 13.185 2.849 -12.667 1.00 75.25 97 GLN A O 1
ATOM 799 N N . GLY A 1 98 ? 14.208 2.039 -14.487 1.00 66.75 98 GLY A N 1
ATOM 800 C CA . GLY A 1 98 ? 14.668 3.337 -14.990 1.00 66.75 98 GLY A CA 1
ATOM 801 C C . GLY A 1 98 ? 13.541 4.367 -15.068 1.00 66.75 98 GLY A C 1
ATOM 802 O O . GLY A 1 98 ? 13.474 5.283 -14.263 1.00 66.75 98 GLY A O 1
ATOM 803 N N . PHE A 1 99 ? 12.597 4.194 -15.985 1.00 62.84 99 PHE A N 1
ATOM 80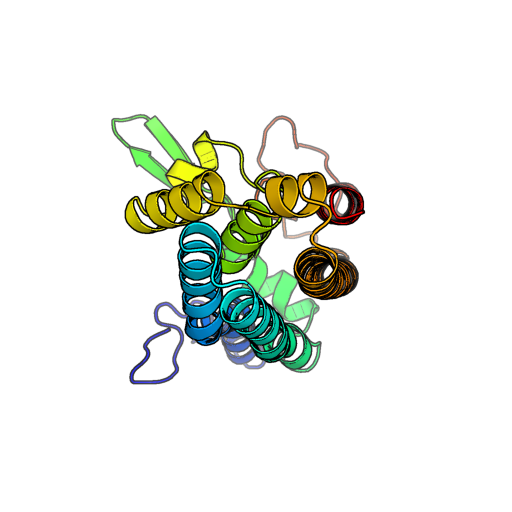4 C CA . PHE A 1 99 ? 11.534 5.183 -16.182 1.00 62.84 99 PHE A CA 1
ATOM 805 C C . PHE A 1 99 ? 10.566 5.306 -14.996 1.00 62.84 99 PHE A C 1
ATOM 807 O O . PHE A 1 99 ? 10.011 6.374 -14.766 1.00 62.84 99 PHE A O 1
ATOM 814 N N . HIS A 1 100 ? 10.342 4.216 -14.257 1.00 64.19 100 HIS A N 1
ATOM 815 C CA . HIS A 1 100 ? 9.485 4.234 -13.079 1.00 64.19 100 HIS A CA 1
ATOM 816 C C . HIS A 1 100 ? 10.196 4.791 -11.853 1.00 64.19 100 HIS A C 1
ATOM 818 O O . HIS A 1 100 ? 9.523 5.202 -10.926 1.00 64.19 100 HIS A O 1
ATOM 824 N N . GLY A 1 101 ? 11.521 4.771 -11.811 1.00 58.56 101 GLY A N 1
ATOM 825 C CA . GLY A 1 101 ? 12.337 5.162 -10.670 1.00 58.56 101 GLY A CA 1
ATOM 826 C C . GLY A 1 101 ? 12.965 6.538 -10.829 1.00 58.56 101 GLY A C 1
ATOM 827 O O . GLY A 1 101 ? 13.463 7.061 -9.843 1.00 58.56 101 GLY A O 1
ATOM 828 N N . TRP A 1 102 ? 12.966 7.106 -12.038 1.00 62.72 102 TRP A N 1
ATOM 829 C CA . TRP A 1 102 ? 13.625 8.371 -12.347 1.00 62.72 102 TRP A CA 1
ATOM 830 C C . TRP A 1 102 ? 12.833 9.587 -11.925 1.00 62.72 102 TRP A C 1
ATOM 832 O O . TRP A 1 102 ? 11.615 9.644 -12.088 1.00 62.72 102 TRP A O 1
ATOM 842 N N . ALA A 1 103 ? 13.585 10.559 -11.415 1.00 62.31 103 ALA A N 1
ATOM 843 C CA . ALA A 1 103 ? 13.048 11.848 -11.094 1.00 62.31 103 ALA A CA 1
ATOM 844 C C . ALA A 1 103 ? 12.728 12.577 -12.407 1.00 62.31 103 ALA A C 1
ATOM 846 O O . ALA A 1 103 ? 13.589 12.705 -13.281 1.00 62.31 103 ALA A O 1
ATOM 847 N N . ALA A 1 104 ? 11.477 12.979 -12.588 1.00 64.62 104 ALA A N 1
ATOM 848 C CA . ALA A 1 104 ? 11.034 13.736 -13.752 1.00 64.62 104 ALA A CA 1
ATOM 849 C C . ALA A 1 104 ? 10.401 15.022 -13.251 1.00 64.62 104 ALA A C 1
ATOM 851 O O . ALA A 1 104 ? 9.587 14.966 -12.339 1.00 64.62 104 ALA A O 1
ATOM 852 N N . GLY A 1 105 ? 10.768 16.170 -13.814 1.00 70.88 105 GLY A N 1
ATOM 853 C CA . GLY A 1 105 ? 10.210 17.446 -13.386 1.00 70.88 105 GLY A CA 1
ATOM 854 C C . GLY A 1 105 ? 9.485 18.209 -14.477 1.00 70.88 105 GLY A C 1
ATOM 855 O O . GLY A 1 105 ? 9.680 17.975 -15.671 1.00 70.88 105 GLY A O 1
ATOM 856 N N . GLU A 1 106 ? 8.657 19.152 -14.048 1.00 79.00 106 GLU A N 1
ATOM 857 C CA . GLU A 1 106 ? 8.010 20.129 -14.916 1.00 79.00 106 GLU A CA 1
ATOM 858 C C . GLU A 1 106 ? 8.170 21.542 -14.345 1.00 79.00 106 GLU A C 1
ATOM 860 O O . GLU A 1 106 ? 8.354 21.728 -13.143 1.00 79.00 106 GLU A O 1
ATOM 865 N N . LEU A 1 107 ? 8.128 22.552 -15.217 1.00 82.38 107 LEU A N 1
ATOM 866 C CA . LEU A 1 107 ? 8.120 23.951 -14.792 1.00 82.38 107 LEU A CA 1
ATOM 867 C C . LEU A 1 107 ? 6.689 24.358 -14.431 1.00 82.38 107 LEU A C 1
ATOM 869 O O . LEU A 1 107 ? 5.825 24.436 -15.306 1.00 82.38 107 LEU A O 1
ATOM 873 N N . ILE A 1 108 ? 6.455 24.661 -13.157 1.00 82.50 108 ILE A N 1
ATOM 874 C CA . ILE A 1 108 ? 5.188 25.182 -12.642 1.00 82.50 108 ILE A CA 1
ATOM 875 C C . ILE A 1 108 ? 5.445 26.598 -12.141 1.00 82.50 108 ILE A C 1
ATOM 877 O O . ILE A 1 108 ? 6.167 26.792 -11.173 1.00 82.50 108 ILE A O 1
ATOM 881 N N . ASN A 1 109 ? 4.846 27.599 -12.793 1.00 85.62 109 ASN A N 1
ATOM 882 C CA . ASN A 1 109 ? 5.047 29.018 -12.462 1.00 85.62 109 ASN A CA 1
ATOM 883 C C . ASN A 1 109 ? 6.535 29.431 -12.427 1.00 85.62 109 ASN A C 1
ATOM 885 O O . ASN A 1 109 ? 6.968 30.098 -11.494 1.00 85.62 109 ASN A O 1
ATOM 889 N N . ASP A 1 110 ? 7.306 29.012 -13.436 1.00 88.19 110 ASP A N 1
ATOM 890 C CA . ASP A 1 110 ? 8.760 29.231 -13.554 1.00 88.19 110 ASP A CA 1
ATOM 891 C C . ASP A 1 110 ? 9.625 28.552 -12.472 1.00 88.19 110 ASP A C 1
ATOM 893 O O . ASP A 1 110 ? 10.847 28.711 -12.467 1.00 88.19 110 ASP A O 1
ATOM 897 N N . GLU A 1 111 ? 9.030 27.724 -11.610 1.00 83.31 111 GLU A N 1
ATOM 898 C CA . GLU A 1 111 ? 9.745 26.874 -10.657 1.00 83.31 111 GLU A CA 1
ATOM 899 C C . GLU A 1 111 ? 9.811 25.435 -11.179 1.00 83.31 111 GLU A C 1
ATOM 901 O O . GLU A 1 111 ? 8.799 24.849 -11.569 1.00 83.31 111 GLU A O 1
ATOM 906 N N . TYR A 1 112 ? 11.013 24.852 -11.217 1.00 80.00 112 TYR A N 1
ATOM 907 C CA . TYR A 1 112 ? 11.184 23.449 -11.597 1.00 80.00 112 TYR A CA 1
ATOM 908 C C . TYR A 1 112 ? 10.771 22.558 -10.428 1.00 80.00 112 TYR A C 1
ATOM 910 O O . TYR A 1 112 ? 11.424 22.542 -9.385 1.00 80.00 112 TYR A O 1
ATOM 918 N N . VAL A 1 113 ? 9.684 21.817 -10.614 1.00 75.44 113 VAL A N 1
ATOM 919 C CA . VAL A 1 113 ? 9.180 20.845 -9.649 1.00 75.44 113 VAL A CA 1
ATOM 920 C C . VAL A 1 113 ? 9.591 19.464 -10.125 1.00 75.44 113 VAL A C 1
ATOM 922 O O . VAL A 1 113 ? 9.052 18.961 -11.105 1.00 75.44 113 VAL A O 1
ATOM 925 N N . GLU A 1 114 ? 10.548 18.852 -9.434 1.00 75.62 114 GLU A N 1
ATOM 926 C CA . GLU A 1 114 ? 10.996 17.483 -9.691 1.00 75.62 114 GLU A CA 1
ATOM 927 C C . GLU A 1 114 ? 10.119 16.480 -8.943 1.00 75.62 114 GLU A C 1
ATOM 929 O O . GLU A 1 114 ? 9.841 16.699 -7.772 1.00 75.62 114 GLU A O 1
ATOM 934 N N . TYR A 1 115 ? 9.688 15.392 -9.583 1.00 70.56 115 TYR A N 1
ATOM 935 C CA . TYR A 1 115 ? 8.887 14.303 -9.011 1.00 70.56 115 TYR A CA 1
ATOM 936 C C . TYR A 1 115 ? 9.716 13.036 -8.904 1.00 70.56 115 TYR A C 1
ATOM 938 O O . TYR A 1 115 ? 10.339 12.660 -9.887 1.00 70.56 115 TYR A O 1
ATOM 946 N N . ASP A 1 116 ? 9.668 12.355 -7.762 1.00 69.44 116 ASP A N 1
ATOM 947 C CA . ASP A 1 116 ? 10.369 11.092 -7.543 1.00 69.44 116 ASP A CA 1
ATOM 948 C C . ASP A 1 116 ? 9.773 9.945 -8.360 1.00 69.44 116 ASP A C 1
ATOM 950 O O . ASP A 1 116 ? 8.629 9.977 -8.829 1.00 69.44 116 ASP A O 1
ATOM 954 N N . GLY A 1 117 ? 10.547 8.864 -8.439 1.00 71.31 117 GLY A N 1
ATOM 955 C CA . GLY A 1 117 ? 10.091 7.600 -8.984 1.00 71.31 117 GLY A CA 1
ATOM 956 C C . GLY A 1 117 ? 8.849 7.035 -8.281 1.00 71.31 117 GLY A C 1
ATOM 957 O O . GLY A 1 117 ? 8.642 7.151 -7.074 1.00 71.31 117 GLY A O 1
ATOM 958 N N . SER A 1 118 ? 8.035 6.328 -9.055 1.00 74.75 118 SER A N 1
ATOM 959 C CA . SER A 1 118 ? 6.897 5.534 -8.612 1.00 74.75 118 SER A CA 1
ATOM 960 C C . SER A 1 118 ? 7.297 4.414 -7.646 1.00 74.75 118 SER A C 1
ATOM 962 O O . SER A 1 118 ? 8.108 3.547 -7.965 1.00 74.75 118 SER A O 1
ATOM 964 N N . SER A 1 119 ? 6.643 4.360 -6.484 1.00 78.06 119 SER A N 1
ATOM 965 C CA . SER A 1 119 ? 6.779 3.265 -5.524 1.00 78.06 119 SER A CA 1
ATOM 966 C C . SER A 1 119 ? 5.435 2.784 -4.983 1.00 78.06 119 SER A C 1
ATOM 968 O O . SER A 1 119 ? 4.376 3.359 -5.246 1.00 78.06 119 SER A O 1
ATOM 970 N N . GLY A 1 120 ? 5.481 1.707 -4.188 1.00 80.44 120 GLY A N 1
ATOM 971 C CA . GLY A 1 120 ? 4.290 1.146 -3.547 1.00 80.44 120 GLY A CA 1
ATOM 972 C C . GLY A 1 120 ? 3.668 2.103 -2.532 1.00 80.44 120 GLY A C 1
ATOM 973 O O . GLY A 1 120 ? 2.497 1.950 -2.193 1.00 80.44 120 GLY A O 1
ATOM 974 N N . ALA A 1 121 ? 4.418 3.113 -2.082 1.00 82.56 121 ALA A N 1
ATOM 975 C CA . ALA A 1 121 ? 3.910 4.143 -1.191 1.00 82.56 121 ALA A CA 1
ATOM 976 C C . ALA A 1 121 ? 2.836 5.014 -1.862 1.00 82.56 121 ALA A C 1
ATOM 978 O O . ALA A 1 121 ? 1.956 5.508 -1.165 1.00 82.56 121 ALA A O 1
ATOM 979 N N . HIS A 1 122 ? 2.822 5.136 -3.197 1.00 86.12 122 HIS A N 1
ATOM 980 C CA . HIS A 1 122 ? 1.791 5.887 -3.930 1.00 86.12 122 HIS A CA 1
ATOM 981 C C . HIS A 1 122 ? 0.414 5.201 -3.961 1.00 86.12 122 HIS A C 1
ATOM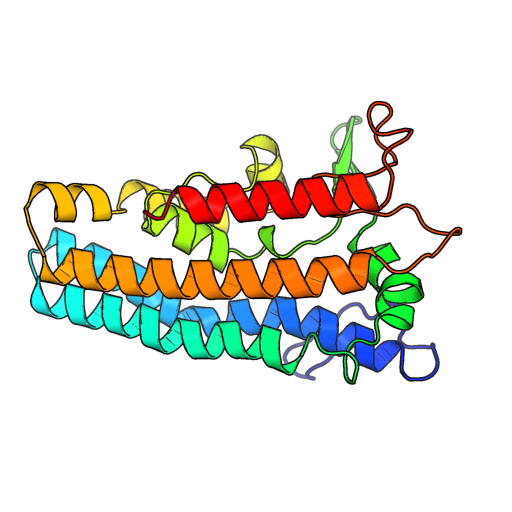 983 O O . HIS A 1 122 ? -0.560 5.777 -4.444 1.00 86.12 122 HIS A O 1
ATOM 989 N N . LEU A 1 123 ? 0.296 3.968 -3.461 1.00 90.44 123 LEU A N 1
ATOM 990 C CA . LEU A 1 123 ? -0.987 3.273 -3.3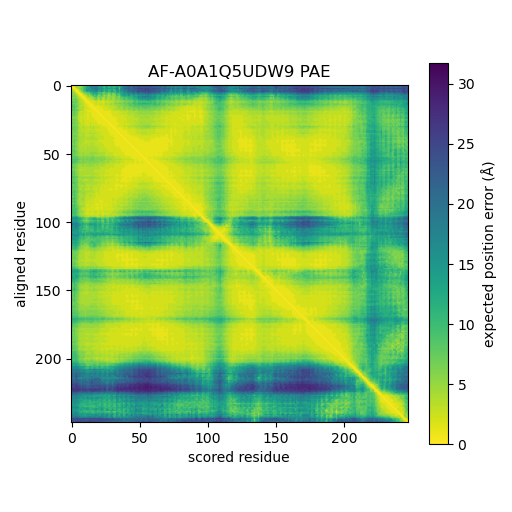87 1.00 90.44 123 LEU A CA 1
ATOM 991 C C . LEU A 1 123 ? -1.812 3.831 -2.222 1.00 90.44 123 LEU A C 1
ATOM 993 O O . LEU A 1 123 ? -1.377 3.830 -1.064 1.00 90.44 123 LEU A O 1
ATOM 997 N N . VAL A 1 124 ? -3.037 4.271 -2.519 1.00 94.00 124 VAL A N 1
ATOM 998 C CA . VAL A 1 124 ? -3.974 4.814 -1.519 1.00 94.00 124 VAL A CA 1
ATOM 999 C C . VAL A 1 124 ? -4.254 3.778 -0.435 1.00 94.00 124 VAL A C 1
ATOM 1001 O O . VAL A 1 124 ? -4.370 4.135 0.735 1.00 94.00 124 VAL A O 1
ATOM 1004 N N . LEU A 1 125 ? -4.285 2.493 -0.798 1.00 95.38 125 LEU A N 1
ATOM 1005 C CA . LEU A 1 125 ? -4.612 1.405 0.115 1.00 95.38 125 LEU A CA 1
ATOM 1006 C C . LEU A 1 125 ? -3.705 1.377 1.346 1.00 95.38 125 LEU A C 1
ATOM 1008 O O . LEU A 1 125 ? -4.203 1.289 2.468 1.00 95.38 125 LEU A O 1
ATOM 1012 N N . PHE A 1 126 ? -2.386 1.437 1.156 1.00 92.81 126 PHE A N 1
ATOM 1013 C CA . PHE A 1 126 ? -1.448 1.327 2.275 1.00 92.81 126 PHE A CA 1
ATOM 1014 C C . PHE A 1 126 ? -1.528 2.544 3.197 1.00 92.81 126 PHE A C 1
ATOM 1016 O O . PHE A 1 126 ? -1.551 2.373 4.413 1.00 92.81 126 PHE A O 1
ATOM 1023 N N . ASN A 1 127 ? -1.681 3.743 2.630 1.00 92.56 127 ASN A N 1
ATOM 1024 C CA . ASN A 1 127 ? -1.851 4.977 3.397 1.00 92.56 127 ASN A CA 1
ATOM 1025 C C . ASN A 1 127 ? -3.183 5.003 4.166 1.00 92.56 127 ASN A C 1
ATOM 1027 O O . ASN A 1 127 ? -3.218 5.372 5.337 1.00 92.56 127 ASN A O 1
ATOM 1031 N N . ALA A 1 128 ? -4.279 4.556 3.546 1.00 95.31 128 ALA A N 1
ATOM 1032 C CA . ALA A 1 128 ? -5.581 4.465 4.202 1.00 95.31 128 ALA A CA 1
ATOM 1033 C C . ALA A 1 128 ? -5.572 3.454 5.360 1.00 95.31 128 ALA A C 1
ATOM 1035 O O . ALA A 1 128 ? -6.134 3.734 6.416 1.00 95.31 128 ALA A O 1
ATOM 1036 N N . LEU A 1 129 ? -4.921 2.297 5.187 1.00 95.69 129 LEU A N 1
ATOM 1037 C CA . LEU A 1 129 ? -4.754 1.309 6.257 1.00 95.69 129 LEU A CA 1
ATOM 1038 C C . LEU A 1 129 ? -3.892 1.844 7.399 1.00 95.69 129 LEU A C 1
ATOM 1040 O O . LEU A 1 129 ? -4.232 1.616 8.556 1.00 95.69 129 LEU A O 1
ATOM 1044 N N . ASP A 1 130 ? -2.804 2.548 7.086 1.00 93.44 130 ASP A N 1
ATOM 1045 C CA . ASP A 1 130 ? -1.946 3.156 8.100 1.00 93.44 130 ASP A CA 1
ATOM 1046 C C . ASP A 1 130 ? -2.718 4.180 8.926 1.00 93.44 130 ASP A C 1
ATOM 1048 O O . ASP A 1 130 ? -2.784 4.043 10.147 1.00 93.44 130 ASP A O 1
ATOM 1052 N N . TYR A 1 131 ? -3.416 5.117 8.281 1.00 94.19 131 TYR A N 1
ATOM 1053 C CA . TYR A 1 131 ? -4.273 6.067 8.990 1.00 94.19 131 TYR A CA 1
ATOM 1054 C C . TYR A 1 131 ? -5.366 5.389 9.808 1.00 94.19 131 TYR A C 1
ATOM 1056 O O . TYR A 1 131 ? -5.600 5.777 10.950 1.00 94.19 131 TYR A O 1
ATOM 1064 N N . PHE A 1 132 ? -6.000 4.350 9.269 1.00 96.25 132 PHE A N 1
ATOM 1065 C CA . PHE A 1 132 ? -7.028 3.611 9.994 1.00 96.25 132 PHE A CA 1
ATOM 1066 C C . PHE A 1 132 ? -6.486 2.887 11.236 1.00 96.25 132 PHE A C 1
ATOM 1068 O O . PHE A 1 132 ? -7.182 2.762 12.244 1.00 96.25 132 PHE A O 1
ATOM 1075 N N . LEU A 1 133 ? -5.236 2.425 11.179 1.00 94.31 133 LEU A N 1
ATOM 1076 C CA . LEU A 1 133 ? -4.536 1.777 12.288 1.00 94.31 133 LEU A CA 1
ATOM 1077 C C . LEU A 1 133 ? -3.910 2.767 13.281 1.00 94.31 133 LEU A C 1
ATOM 1079 O O . LEU A 1 133 ? -3.348 2.313 14.282 1.00 94.31 133 LEU A O 1
ATOM 1083 N N . GLY A 1 134 ? -4.015 4.077 13.027 1.00 90.69 134 GLY A N 1
ATOM 1084 C CA . GLY A 1 134 ? -3.402 5.127 13.843 1.00 90.69 134 GLY A CA 1
ATOM 1085 C C . GLY A 1 134 ? -1.895 5.277 13.619 1.00 90.69 134 GLY A C 1
ATOM 1086 O O . GLY A 1 134 ? -1.180 5.684 14.527 1.00 90.69 134 GLY A O 1
ATOM 1087 N N . LEU A 1 135 ? -1.402 4.903 12.439 1.00 87.62 135 LEU A N 1
ATOM 1088 C CA . LEU A 1 135 ? 0.005 4.991 12.061 1.00 87.62 135 LEU A CA 1
ATOM 1089 C C . LEU A 1 135 ? 0.274 6.286 11.291 1.00 87.62 135 LEU A C 1
ATOM 1091 O O . LEU A 1 135 ? -0.590 6.805 10.579 1.00 87.62 135 LEU A O 1
ATOM 1095 N N . GLU A 1 136 ? 1.504 6.782 11.405 1.00 81.31 136 GLU A N 1
ATOM 1096 C CA . GLU A 1 136 ? 1.952 7.939 10.632 1.00 81.31 136 GLU A CA 1
ATOM 1097 C C . GLU A 1 136 ? 2.032 7.614 9.131 1.00 81.31 136 GLU A C 1
ATOM 1099 O O . GLU A 1 136 ? 2.283 6.454 8.773 1.00 81.31 136 GLU A O 1
ATOM 1104 N N . PRO A 1 137 ? 1.842 8.605 8.239 1.00 73.06 137 PRO A N 1
ATOM 1105 C CA . PRO A 1 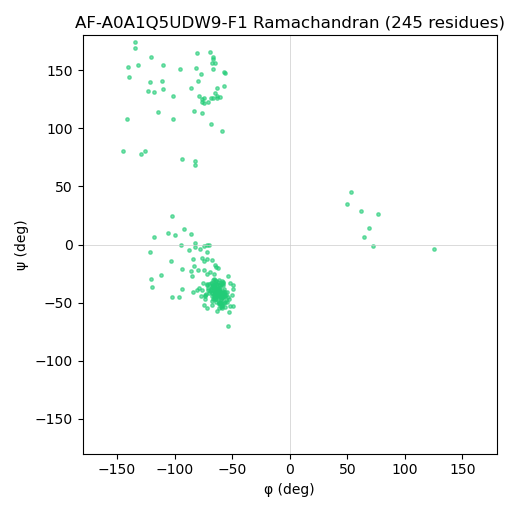137 ? 1.955 8.399 6.799 1.00 73.06 137 PRO A CA 1
ATOM 1106 C C . PRO A 1 137 ? 3.393 8.069 6.393 1.00 73.06 137 PRO A C 1
ATOM 1108 O O . PRO A 1 137 ? 4.332 8.263 7.166 1.00 73.06 137 PRO A O 1
ATOM 1111 N N . PHE A 1 138 ? 3.561 7.496 5.202 1.00 73.25 138 PHE A N 1
ATOM 1112 C CA . PHE A 1 138 ? 4.890 7.310 4.618 1.00 73.25 138 PHE A CA 1
ATOM 1113 C C . PHE A 1 138 ? 5.459 8.661 4.165 1.00 73.25 138 PHE A C 1
ATOM 1115 O O . PHE A 1 138 ? 6.492 9.069 4.669 1.00 73.25 138 PHE A O 1
ATOM 1122 N N . PHE A 1 139 ? 4.703 9.386 3.337 1.00 76.69 139 PHE A N 1
ATOM 1123 C CA . PHE A 1 139 ? 5.115 10.681 2.803 1.00 76.69 139 PHE A CA 1
ATOM 1124 C C . PHE A 1 139 ? 4.991 11.832 3.801 1.00 76.69 139 PHE A C 1
ATOM 1126 O O . PHE A 1 139 ? 4.021 11.919 4.567 1.00 76.69 139 PHE A O 1
ATOM 1133 N N . HIS A 1 140 ? 5.914 12.787 3.683 1.00 78.06 140 HIS A N 1
ATOM 1134 C CA . HIS A 1 140 ? 5.764 14.128 4.238 1.00 78.06 140 HIS A CA 1
ATOM 1135 C C . HIS A 1 140 ? 4.630 14.903 3.538 1.00 78.06 140 HIS A C 1
ATOM 1137 O O . HIS A 1 140 ? 4.203 14.576 2.431 1.00 78.06 140 HIS A O 1
ATOM 1143 N N . GLU A 1 141 ? 4.111 15.948 4.191 1.00 78.44 141 GLU A N 1
ATOM 1144 C CA . GLU A 1 141 ? 2.914 16.673 3.730 1.00 78.44 141 GLU A CA 1
ATOM 1145 C C . GLU A 1 141 ? 3.052 17.238 2.305 1.00 78.44 141 GLU A C 1
ATOM 1147 O O . GLU A 1 141 ? 2.104 17.178 1.519 1.00 78.44 141 GLU A O 1
ATOM 1152 N N . GLN A 1 142 ? 4.238 17.742 1.957 1.00 77.81 142 GLN A N 1
ATOM 1153 C CA . GLN A 1 142 ? 4.515 18.322 0.640 1.00 77.81 142 GLN A CA 1
ATOM 1154 C C . GLN A 1 142 ? 4.415 17.266 -0.473 1.00 77.81 142 GLN A C 1
ATOM 1156 O O . GLN A 1 142 ? 3.691 17.464 -1.452 1.00 77.81 142 GLN A O 1
ATOM 1161 N N . ASP A 1 143 ? 5.030 16.101 -0.276 1.00 78.62 143 ASP A N 1
ATOM 1162 C CA . ASP A 1 143 ? 4.963 14.975 -1.213 1.00 78.62 143 ASP A CA 1
ATOM 1163 C C . ASP A 1 143 ? 3.563 14.368 -1.288 1.00 78.62 143 ASP A C 1
ATOM 1165 O O . ASP A 1 143 ? 3.077 13.981 -2.353 1.00 78.62 143 ASP A O 1
ATOM 1169 N N . PHE A 1 144 ? 2.838 14.374 -0.171 1.00 82.12 144 PHE A N 1
ATOM 1170 C CA . PHE A 1 144 ? 1.456 13.922 -0.145 1.00 82.12 144 PHE A CA 1
ATOM 1171 C C . PHE A 1 144 ? 0.546 14.781 -1.039 1.00 82.12 144 PHE A C 1
ATOM 1173 O O . PHE A 1 144 ? -0.343 14.256 -1.715 1.00 82.12 144 PHE A O 1
ATOM 1180 N N . ILE A 1 145 ? 0.761 16.102 -1.082 1.00 85.31 145 ILE A N 1
ATOM 1181 C CA . ILE A 1 145 ? 0.029 17.022 -1.972 1.00 85.31 145 ILE A CA 1
ATOM 1182 C C . ILE A 1 145 ? 0.379 16.771 -3.441 1.00 85.31 145 ILE A C 1
ATOM 1184 O O . ILE A 1 145 ? -0.504 16.858 -4.300 1.00 85.31 145 ILE A O 1
ATOM 1188 N N . LYS A 1 146 ? 1.639 16.442 -3.708 1.00 82.12 146 LYS A N 1
ATOM 1189 C CA . LYS A 1 146 ? 2.207 16.247 -5.040 1.00 82.12 146 LYS A CA 1
ATOM 1190 C C . LYS A 1 146 ? 1.753 14.945 -5.702 1.00 82.12 146 LYS A C 1
ATOM 1192 O O . LYS A 1 146 ? 1.375 14.963 -6.869 1.00 82.12 146 LYS A O 1
ATOM 1197 N N . TYR A 1 147 ? 1.736 13.833 -4.963 1.00 84.00 147 TYR A N 1
ATOM 1198 C CA . TYR A 1 147 ? 1.506 12.500 -5.542 1.00 84.00 147 TYR A CA 1
ATOM 1199 C C . TYR A 1 147 ? 0.051 12.022 -5.518 1.00 84.00 147 TYR A C 1
ATOM 1201 O O . TYR A 1 147 ? -0.329 11.158 -6.309 1.00 84.00 147 TYR A O 1
ATOM 1209 N N . PHE A 1 148 ? -0.795 12.570 -4.645 1.00 88.81 148 PHE A N 1
ATOM 1210 C CA . PHE A 1 148 ? -2.195 12.152 -4.534 1.00 88.81 148 PHE A CA 1
ATOM 1211 C C . PHE A 1 148 ? -3.131 13.239 -5.024 1.00 88.81 148 PHE A C 1
ATOM 1213 O O . PHE A 1 148 ? -2.947 14.400 -4.695 1.00 88.81 148 PHE A O 1
ATOM 1220 N N . SER A 1 149 ? -4.206 12.884 -5.724 1.00 91.50 149 SER A N 1
ATOM 1221 C CA . SER A 1 149 ? -5.256 13.842 -6.093 1.00 91.50 149 SER A CA 1
ATOM 1222 C C . SER A 1 149 ? -5.989 14.401 -4.868 1.00 91.50 149 SER A C 1
ATOM 1224 O O . SER A 1 149 ? -6.094 13.741 -3.831 1.00 91.50 149 SER A O 1
ATOM 1226 N N . TYR A 1 150 ? -6.598 15.585 -5.002 1.00 92.62 150 TYR A N 1
ATOM 1227 C CA . TYR A 1 150 ? -7.392 16.202 -3.928 1.00 92.62 150 TYR A CA 1
ATOM 1228 C C . TYR A 1 150 ? -8.429 15.240 -3.320 1.00 92.62 150 TYR A C 1
ATOM 1230 O O . TYR A 1 150 ? -8.551 15.146 -2.099 1.00 92.62 150 TYR A O 1
ATOM 1238 N N . SER A 1 151 ? -9.137 14.476 -4.157 1.00 95.50 151 SER A N 1
ATOM 1239 C CA . SER A 1 151 ? -10.137 13.503 -3.706 1.00 95.50 151 SER A CA 1
ATOM 1240 C C . SER A 1 151 ? -9.528 12.355 -2.898 1.00 95.50 151 SER A C 1
ATOM 1242 O O . SER A 1 151 ? -10.094 11.980 -1.871 1.00 95.50 151 SER A O 1
ATOM 1244 N N . GLN A 1 152 ? -8.374 11.824 -3.316 1.00 95.25 152 GLN A N 1
ATOM 1245 C CA . GLN A 1 152 ? -7.660 10.775 -2.577 1.00 95.25 152 GLN A CA 1
ATOM 1246 C C . GLN A 1 152 ? -7.164 11.295 -1.226 1.00 95.25 152 GLN A C 1
ATOM 1248 O O . GLN A 1 152 ? -7.383 10.648 -0.203 1.00 95.25 152 GLN A O 1
ATOM 1253 N N . ARG A 1 153 ? -6.578 12.499 -1.199 1.00 94.62 153 ARG A N 1
ATOM 1254 C CA . ARG A 1 153 ? -6.130 13.146 0.043 1.00 94.62 153 ARG A CA 1
ATOM 1255 C C . ARG A 1 153 ? -7.288 13.370 1.007 1.00 94.62 153 ARG A C 1
ATOM 1257 O O . ARG A 1 153 ? -7.190 13.009 2.175 1.00 94.62 153 ARG A O 1
ATOM 1264 N N . ARG A 1 154 ? -8.415 13.896 0.515 1.00 95.88 154 ARG A N 1
ATOM 1265 C CA . ARG A 1 154 ? -9.621 14.122 1.326 1.00 95.88 154 ARG A CA 1
ATOM 1266 C C . ARG A 1 154 ? -10.186 12.819 1.892 1.00 95.88 154 ARG A C 1
ATOM 1268 O O . ARG A 1 154 ? -10.583 12.788 3.052 1.00 95.88 154 ARG A O 1
ATOM 1275 N N . PHE A 1 155 ? -10.215 11.753 1.093 1.00 96.31 155 PHE A N 1
ATOM 1276 C CA . PHE A 1 155 ? -10.651 10.434 1.551 1.00 96.31 155 PHE A CA 1
ATOM 1277 C C . PHE A 1 155 ? -9.755 9.905 2.677 1.00 96.31 155 PHE A C 1
ATOM 1279 O O . PHE A 1 155 ? -10.252 9.565 3.747 1.00 96.31 155 PHE A O 1
ATOM 1286 N N . MET A 1 156 ? -8.437 9.903 2.473 1.00 95.31 156 MET A N 1
ATOM 1287 C CA . MET A 1 156 ? -7.480 9.431 3.476 1.00 95.31 156 MET A CA 1
ATOM 1288 C C . MET A 1 156 ? -7.512 10.273 4.762 1.00 95.31 156 MET A C 1
ATOM 1290 O O . MET A 1 156 ? -7.487 9.715 5.857 1.00 95.31 156 MET A O 1
ATOM 1294 N N . ALA A 1 157 ? -7.657 11.597 4.650 1.00 94.25 157 ALA A N 1
ATOM 1295 C CA . ALA A 1 157 ? -7.826 12.484 5.800 1.00 94.25 157 ALA A CA 1
ATOM 1296 C C . ALA A 1 157 ? -9.108 12.177 6.595 1.00 94.25 157 ALA A C 1
ATOM 1298 O O . ALA A 1 157 ? -9.083 12.189 7.824 1.00 94.25 157 ALA A O 1
ATOM 1299 N N . SER A 1 158 ? -10.211 11.849 5.913 1.00 96.81 158 SER A N 1
ATOM 1300 C CA . SER A 1 158 ? -11.449 11.414 6.570 1.00 96.81 158 SER A CA 1
ATOM 1301 C C . SER A 1 158 ? -11.254 10.086 7.308 1.00 96.81 158 SER A C 1
ATOM 1303 O O . SER A 1 158 ? -11.628 9.981 8.471 1.00 96.81 158 SER A O 1
ATOM 1305 N N . ILE A 1 159 ? -10.577 9.105 6.702 1.00 97.06 159 ILE A N 1
ATOM 1306 C CA . ILE A 1 159 ? -10.234 7.856 7.399 1.00 97.06 159 ILE A CA 1
ATOM 1307 C C . ILE A 1 159 ? -9.398 8.132 8.656 1.00 97.06 159 ILE A C 1
ATOM 1309 O O . ILE A 1 159 ? -9.713 7.584 9.707 1.00 97.06 159 ILE A O 1
ATOM 1313 N N . LYS A 1 160 ? -8.383 9.005 8.579 1.00 95.44 160 LYS A N 1
ATOM 1314 C CA . LYS A 1 160 ? -7.553 9.384 9.737 1.00 95.44 160 LYS A CA 1
ATOM 1315 C C . LYS A 1 160 ? -8.382 10.019 10.854 1.00 95.44 160 LYS A C 1
ATOM 1317 O O . LYS A 1 160 ? -8.247 9.633 12.008 1.00 95.44 160 LYS A O 1
ATOM 1322 N N . ALA A 1 161 ? -9.237 10.982 10.513 1.00 96.25 161 ALA A N 1
ATOM 1323 C CA . ALA A 1 161 ? -10.035 11.729 11.485 1.00 96.25 161 ALA A CA 1
ATOM 1324 C C . ALA A 1 161 ? -11.045 10.851 12.238 1.00 96.25 161 ALA A C 1
ATOM 1326 O O . ALA A 1 161 ? -11.333 11.112 13.402 1.00 96.25 161 ALA A O 1
ATOM 1327 N N . HIS A 1 162 ? -11.556 9.809 11.580 1.00 97.38 162 HIS A N 1
ATOM 1328 C CA . HIS A 1 162 ? -12.545 8.893 12.147 1.00 97.38 162 HIS A CA 1
ATOM 1329 C C . HIS A 1 162 ? -11.952 7.525 12.535 1.00 97.38 162 HIS A C 1
ATOM 1331 O O . HIS A 1 162 ? -12.687 6.589 12.858 1.00 97.38 162 HIS A O 1
ATOM 1337 N N . ALA A 1 163 ? -10.623 7.384 12.508 1.00 96.06 163 ALA A N 1
ATOM 1338 C CA . ALA A 1 163 ? -9.949 6.180 12.968 1.00 96.06 163 ALA A CA 1
ATOM 1339 C C . ALA A 1 163 ? -10.213 5.988 14.467 1.00 96.06 163 ALA A C 1
ATOM 1341 O O . ALA A 1 163 ? -9.971 6.874 15.284 1.00 96.06 163 ALA A O 1
ATOM 1342 N N . PHE A 1 164 ? -10.714 4.811 14.834 1.00 97.00 164 PHE A N 1
ATOM 1343 C CA . PHE A 1 164 ? -11.275 4.582 16.166 1.00 97.00 164 PHE A CA 1
ATOM 1344 C C . PHE A 1 164 ? -10.536 3.519 16.981 1.00 97.00 164 PHE A C 1
ATOM 1346 O O . PHE A 1 164 ? -10.985 3.172 18.073 1.00 97.00 164 PHE A O 1
ATOM 1353 N N . ARG A 1 165 ? -9.397 3.005 16.496 1.00 95.44 165 ARG A N 1
ATOM 1354 C CA . ARG A 1 165 ? -8.598 2.019 17.239 1.00 95.44 165 ARG A CA 1
ATOM 1355 C C . ARG A 1 165 ? -8.232 2.505 18.655 1.00 95.44 165 ARG A C 1
ATOM 1357 O O . ARG A 1 165 ? -8.552 1.768 19.587 1.00 95.44 165 ARG A O 1
ATOM 1364 N N . PRO A 1 166 ? -7.690 3.726 18.864 1.00 93.12 166 PRO A N 1
ATOM 1365 C CA . PRO A 1 166 ? -7.349 4.189 20.213 1.00 93.12 166 PRO A CA 1
ATOM 1366 C C . PRO A 1 166 ? -8.570 4.283 21.135 1.00 93.12 166 PRO A C 1
ATOM 1368 O O . PRO A 1 166 ? -8.501 3.936 22.310 1.00 93.12 166 PRO A O 1
ATOM 1371 N N . ALA A 1 167 ? -9.718 4.705 20.597 1.00 94.00 167 ALA A N 1
ATOM 1372 C CA . ALA A 1 167 ? -10.963 4.776 21.357 1.00 94.00 167 ALA A CA 1
ATOM 1373 C C . ALA A 1 167 ? -11.489 3.375 21.727 1.00 94.00 167 ALA A C 1
ATOM 1375 O O . ALA A 1 167 ? -11.968 3.167 22.840 1.00 94.00 167 ALA A O 1
ATOM 1376 N N . ALA A 1 168 ? -11.357 2.394 20.828 1.00 94.06 168 ALA A N 1
ATOM 1377 C CA . ALA A 1 168 ? -11.711 1.004 21.103 1.00 94.06 168 ALA A CA 1
ATOM 1378 C C . ALA A 1 168 ? -10.802 0.365 22.168 1.00 94.06 168 ALA A C 1
ATOM 1380 O O . ALA A 1 168 ? -11.288 -0.438 22.965 1.00 94.06 168 ALA A O 1
ATOM 1381 N N . GLU A 1 169 ? -9.516 0.727 22.194 1.00 93.12 169 GLU A N 1
ATOM 1382 C CA . GLU A 1 169 ? -8.553 0.313 23.223 1.00 93.12 169 GLU A CA 1
ATOM 1383 C C . GLU A 1 169 ? -8.892 0.932 24.585 1.00 93.12 169 GLU A C 1
ATOM 1385 O O . GLU A 1 169 ? -9.014 0.205 25.564 1.00 93.12 169 GLU A O 1
ATOM 1390 N N . GLN A 1 170 ? -9.142 2.244 24.643 1.00 93.69 170 GLN A N 1
ATOM 1391 C CA . GLN A 1 170 ? -9.538 2.942 25.877 1.00 93.69 170 GLN A CA 1
ATOM 1392 C C . GLN A 1 170 ? -10.861 2.433 26.465 1.00 93.69 170 GLN A C 1
ATOM 1394 O O . GLN A 1 170 ? -11.056 2.473 27.676 1.00 93.69 170 GLN A O 1
ATOM 1399 N N . ALA A 1 171 ? -11.776 1.970 25.613 1.00 92.56 171 ALA A N 1
ATOM 1400 C CA . ALA A 1 171 ? -13.056 1.400 26.020 1.00 92.56 171 ALA A CA 1
ATOM 1401 C C . ALA A 1 171 ? -12.984 -0.107 26.349 1.00 92.56 171 ALA A C 1
ATOM 1403 O O . ALA A 1 171 ? -14.033 -0.746 26.467 1.00 92.56 171 ALA A O 1
ATOM 1404 N N . ASP A 1 172 ? -11.782 -0.695 26.419 1.00 92.00 172 ASP A N 1
ATOM 1405 C CA . ASP A 1 172 ? -11.544 -2.126 26.649 1.00 92.00 172 ASP A CA 1
ATOM 1406 C C . ASP A 1 172 ? -12.366 -3.037 25.716 1.00 92.00 172 ASP A C 1
ATOM 1408 O O . ASP A 1 172 ? -12.820 -4.134 26.069 1.00 92.00 172 ASP A O 1
ATOM 1412 N N . ASN A 1 173 ? -12.580 -2.599 24.469 1.00 92.06 173 ASN A N 1
ATOM 1413 C CA . ASN A 1 173 ? -13.380 -3.335 23.502 1.00 92.06 173 ASN A CA 1
ATOM 1414 C C . ASN A 1 173 ? -12.553 -4.437 22.826 1.00 92.06 173 ASN A C 1
ATOM 1416 O O . ASN A 1 173 ? -12.228 -4.377 21.638 1.00 92.06 173 ASN A O 1
ATOM 1420 N N . THR A 1 174 ? -12.252 -5.480 23.597 1.00 92.88 174 THR A N 1
ATOM 1421 C CA . THR A 1 174 ? -11.376 -6.599 23.213 1.00 92.88 174 THR A CA 1
ATOM 1422 C C . THR A 1 174 ? -11.717 -7.214 21.855 1.00 92.88 174 THR A C 1
ATOM 1424 O O . THR A 1 174 ? -10.816 -7.534 21.085 1.00 92.88 174 THR A O 1
ATOM 1427 N N . GLY A 1 175 ? -13.003 -7.336 21.513 1.00 93.75 175 GLY A N 1
ATOM 1428 C CA . GLY A 1 175 ? -13.445 -7.883 20.227 1.00 93.75 175 GLY A CA 1
ATOM 1429 C C . GLY A 1 175 ? -13.038 -7.034 19.016 1.00 93.75 175 GLY A C 1
ATOM 1430 O O . GLY A 1 175 ? -12.634 -7.596 17.994 1.00 93.75 175 GLY A O 1
ATOM 1431 N N . LEU A 1 176 ? -13.108 -5.701 19.135 1.00 95.06 176 LEU A N 1
ATOM 1432 C CA . LEU A 1 176 ? -12.661 -4.767 18.093 1.00 95.06 176 LEU A CA 1
ATOM 1433 C C . LEU A 1 176 ? -11.137 -4.715 18.021 1.00 95.06 176 LEU A C 1
ATOM 1435 O O . LEU A 1 176 ? -10.578 -4.862 16.934 1.00 95.06 176 LEU A O 1
ATOM 1439 N N . VAL A 1 177 ? -10.473 -4.592 19.175 1.00 95.06 177 VAL A N 1
ATOM 1440 C CA . VAL A 1 177 ? -9.004 -4.570 19.272 1.00 95.06 177 VAL A CA 1
ATOM 1441 C C . VAL A 1 177 ? -8.407 -5.817 18.616 1.00 95.06 177 VAL A C 1
ATOM 1443 O O . VAL A 1 177 ? -7.510 -5.717 17.785 1.00 95.06 177 VAL A O 1
ATOM 1446 N N . GLN A 1 178 ? -8.982 -6.997 18.862 1.00 95.69 178 GLN A N 1
ATOM 1447 C CA . GLN A 1 178 ? -8.550 -8.235 18.210 1.00 95.69 178 GLN A CA 1
ATOM 1448 C C . GLN A 1 178 ? -8.665 -8.208 16.680 1.00 95.69 178 GLN A C 1
ATOM 1450 O O . GLN A 1 178 ? -7.860 -8.860 16.014 1.00 95.69 178 GLN A O 1
ATOM 1455 N N . GLN A 1 179 ? -9.650 -7.517 16.094 1.00 97.12 179 GLN A N 1
ATOM 1456 C CA . GLN A 1 179 ? -9.712 -7.414 14.631 1.00 97.12 179 GLN A CA 1
ATOM 1457 C C . GLN A 1 179 ? -8.677 -6.422 14.093 1.00 97.12 179 GLN A C 1
ATOM 1459 O O . GLN A 1 179 ? -8.040 -6.725 13.085 1.00 97.12 179 GLN A O 1
ATOM 1464 N N . PHE A 1 180 ? -8.446 -5.296 14.776 1.00 96.12 180 PHE A N 1
ATOM 1465 C CA . PHE A 1 180 ? -7.356 -4.378 14.427 1.00 96.12 180 PHE A CA 1
ATOM 1466 C C . PHE A 1 180 ? -5.997 -5.082 14.447 1.00 96.12 180 PHE A C 1
ATOM 1468 O O . PHE A 1 180 ? -5.239 -4.969 13.485 1.00 96.12 180 PHE A O 1
ATOM 1475 N N . GLU A 1 181 ? -5.732 -5.904 15.464 1.00 94.25 181 GLU A N 1
ATOM 1476 C CA . GLU A 1 181 ? -4.503 -6.699 15.552 1.00 94.25 181 GLU A CA 1
ATOM 1477 C C . GLU A 1 181 ? -4.339 -7.681 14.386 1.00 94.25 181 GLU A C 1
ATOM 1479 O O . GLU A 1 181 ? -3.232 -7.888 13.884 1.00 94.25 181 GLU A O 1
ATOM 1484 N N . LYS A 1 182 ? -5.431 -8.277 13.891 1.00 95.56 182 LYS A N 1
ATOM 1485 C CA . LYS A 1 182 ? -5.373 -9.148 12.705 1.00 95.56 182 LYS A CA 1
ATOM 1486 C C . LYS A 1 182 ? -4.986 -8.368 11.453 1.00 95.56 182 LYS A C 1
ATOM 1488 O O . LYS A 1 182 ? -4.105 -8.822 10.721 1.00 95.56 182 LYS A O 1
ATOM 1493 N N . ILE A 1 183 ? -5.598 -7.204 11.236 1.00 96.44 183 ILE A N 1
ATOM 1494 C CA . ILE A 1 183 ? -5.293 -6.318 10.104 1.00 96.44 183 ILE A CA 1
ATOM 1495 C C . ILE A 1 183 ? -3.826 -5.873 10.181 1.00 96.44 183 ILE A C 1
ATOM 1497 O O . ILE A 1 183 ? -3.066 -6.053 9.226 1.00 96.44 183 ILE A O 1
ATOM 1501 N N . ALA A 1 184 ? -3.396 -5.384 11.347 1.00 94.00 184 ALA A N 1
ATOM 1502 C CA . ALA A 1 184 ? -2.025 -4.957 11.601 1.00 94.00 184 ALA A CA 1
ATOM 1503 C C . ALA A 1 184 ? -1.020 -6.099 11.380 1.00 94.00 184 ALA A C 1
ATOM 1505 O O . ALA A 1 184 ? 0.024 -5.909 10.753 1.00 94.00 184 ALA A O 1
ATOM 1506 N N . LYS A 1 185 ? -1.341 -7.318 11.830 1.00 92.56 185 LYS A N 1
ATOM 1507 C CA . LYS A 1 185 ? -0.515 -8.509 11.599 1.00 92.56 185 LYS A CA 1
ATOM 1508 C C . LYS A 1 185 ? -0.382 -8.838 10.114 1.00 92.56 185 LYS A C 1
ATOM 1510 O O . LYS A 1 185 ? 0.735 -9.093 9.668 1.00 92.56 185 LYS A O 1
ATOM 1515 N N . GLN A 1 186 ? -1.472 -8.818 9.346 1.00 94.44 186 GLN A N 1
ATOM 1516 C CA . GLN A 1 186 ? -1.416 -9.062 7.900 1.00 94.44 186 GLN A CA 1
ATOM 1517 C C . GLN A 1 186 ? -0.546 -8.020 7.192 1.00 94.44 186 GLN A C 1
ATOM 1519 O O . GLN A 1 186 ? 0.302 -8.389 6.379 1.00 94.44 186 GLN A O 1
ATOM 1524 N N . LEU A 1 187 ? -0.701 -6.742 7.544 1.00 93.38 187 LEU A N 1
ATOM 1525 C CA . LEU A 1 187 ? 0.104 -5.658 6.984 1.00 93.38 187 LEU A CA 1
ATOM 1526 C C . LEU A 1 187 ? 1.590 -5.812 7.343 1.00 93.38 187 LEU A C 1
ATOM 1528 O O . LEU A 1 187 ? 2.456 -5.658 6.485 1.00 93.38 187 LEU A O 1
ATOM 1532 N N . ARG A 1 188 ? 1.902 -6.214 8.580 1.00 89.25 188 ARG A N 1
ATOM 1533 C CA . ARG A 1 188 ? 3.274 -6.508 9.023 1.00 89.25 188 ARG A CA 1
ATOM 1534 C C . ARG A 1 188 ? 3.895 -7.671 8.249 1.00 89.25 188 ARG A C 1
ATOM 1536 O O . ARG A 1 188 ? 5.045 -7.583 7.823 1.00 89.25 188 ARG A O 1
ATOM 1543 N N . THR A 1 189 ? 3.141 -8.751 8.038 1.00 91.69 189 THR A N 1
ATOM 1544 C CA . THR A 1 189 ? 3.579 -9.890 7.217 1.00 91.69 189 THR A CA 1
ATOM 1545 C C . THR A 1 189 ? 3.830 -9.464 5.773 1.00 91.69 189 THR A C 1
ATOM 1547 O O . THR A 1 189 ? 4.858 -9.831 5.202 1.00 91.69 189 THR A O 1
ATOM 1550 N N . PHE A 1 190 ? 2.940 -8.649 5.203 1.00 92.38 190 PHE A N 1
ATOM 1551 C CA . PHE A 1 190 ? 3.125 -8.089 3.870 1.00 92.38 190 PHE A CA 1
ATOM 1552 C C . PHE A 1 190 ? 4.406 -7.259 3.779 1.00 92.38 190 PHE A C 1
ATOM 1554 O O . PHE A 1 190 ? 5.257 -7.563 2.949 1.00 92.38 190 PHE A O 1
ATOM 1561 N N . ARG A 1 191 ? 4.595 -6.290 4.680 1.00 89.25 191 ARG A N 1
ATOM 1562 C CA . ARG A 1 191 ? 5.780 -5.416 4.733 1.00 89.25 191 ARG A CA 1
ATOM 1563 C C . ARG A 1 191 ? 7.082 -6.196 4.873 1.00 89.25 191 ARG A C 1
ATOM 1565 O O . ARG A 1 191 ? 8.044 -5.903 4.174 1.00 89.25 191 ARG A O 1
ATOM 1572 N N . SER A 1 192 ? 7.102 -7.228 5.716 1.00 85.94 192 SER A N 1
ATOM 1573 C CA . SER A 1 192 ? 8.273 -8.097 5.881 1.00 85.94 192 SER A CA 1
ATOM 1574 C C . SER A 1 192 ? 8.618 -8.859 4.596 1.00 85.94 192 SER A C 1
ATOM 1576 O O . SER A 1 192 ? 9.786 -8.939 4.212 1.00 85.94 192 SER A O 1
ATOM 1578 N N . ALA A 1 193 ? 7.609 -9.384 3.899 1.00 88.06 193 ALA A N 1
ATOM 1579 C CA . ALA A 1 193 ? 7.809 -10.067 2.627 1.00 88.06 193 ALA A CA 1
ATOM 1580 C C . ALA A 1 193 ? 8.209 -9.095 1.503 1.00 88.06 193 ALA A C 1
ATOM 1582 O O . ALA A 1 193 ? 9.115 -9.413 0.736 1.00 88.06 193 ALA A O 1
ATOM 1583 N N . HIS A 1 194 ? 7.579 -7.917 1.444 1.00 88.12 194 HIS A N 1
ATOM 1584 C CA . HIS A 1 194 ? 7.918 -6.830 0.526 1.00 88.12 194 HIS A CA 1
ATOM 1585 C C . HIS A 1 194 ? 9.381 -6.425 0.697 1.00 88.12 194 HIS A C 1
ATOM 1587 O O . HIS A 1 194 ? 10.154 -6.532 -0.245 1.00 88.12 194 HIS A O 1
ATOM 1593 N N . ARG A 1 195 ? 9.801 -6.110 1.929 1.00 84.00 195 ARG A N 1
ATOM 1594 C CA . ARG A 1 195 ? 11.193 -5.796 2.273 1.00 84.00 195 ARG A CA 1
ATOM 1595 C C . ARG A 1 195 ? 12.171 -6.839 1.731 1.00 84.00 195 ARG A C 1
ATOM 1597 O O . ARG A 1 195 ? 13.131 -6.490 1.053 1.00 84.00 195 ARG A O 1
ATOM 1604 N N . LYS A 1 196 ? 11.924 -8.123 2.025 1.00 84.38 196 LYS A N 1
ATOM 1605 C CA . LYS A 1 196 ? 12.809 -9.223 1.613 1.00 84.38 196 LYS A CA 1
ATOM 1606 C C . LYS A 1 196 ? 12.900 -9.361 0.092 1.00 84.38 196 LYS A C 1
ATOM 1608 O O . LYS A 1 196 ? 13.961 -9.715 -0.412 1.00 84.38 196 LYS A O 1
ATOM 1613 N N . ARG A 1 197 ? 11.801 -9.143 -0.632 1.00 86.44 197 ARG A N 1
ATOM 1614 C CA . ARG A 1 197 ? 11.801 -9.214 -2.098 1.00 86.44 197 ARG A CA 1
ATOM 1615 C C . ARG A 1 197 ? 12.483 -7.989 -2.689 1.00 86.44 197 ARG A C 1
ATOM 1617 O O . ARG A 1 197 ? 13.442 -8.157 -3.428 1.00 86.44 197 ARG A O 1
ATOM 1624 N N . THR A 1 198 ? 12.087 -6.783 -2.295 1.00 80.06 198 THR A N 1
ATOM 1625 C CA . THR A 1 198 ? 12.671 -5.529 -2.792 1.00 80.06 198 THR A CA 1
ATOM 1626 C C . THR A 1 198 ? 14.188 -5.489 -2.608 1.00 80.06 198 THR A C 1
ATOM 1628 O O . THR A 1 198 ? 14.893 -5.143 -3.551 1.00 80.06 198 THR A O 1
ATOM 1631 N N . SER A 1 199 ? 14.724 -5.962 -1.474 1.00 77.62 199 SER A N 1
ATOM 1632 C CA . SER A 1 199 ? 16.181 -6.032 -1.283 1.00 77.62 199 SER A CA 1
ATOM 1633 C C . SER A 1 199 ? 16.896 -6.893 -2.330 1.00 77.62 199 SER A C 1
ATOM 1635 O O . SER A 1 199 ? 18.034 -6.604 -2.668 1.00 77.62 199 SER A O 1
ATOM 1637 N N . GLN A 1 200 ? 16.247 -7.939 -2.857 1.00 83.50 200 GLN A N 1
ATOM 1638 C CA . GLN A 1 200 ? 16.830 -8.802 -3.894 1.00 83.50 200 GLN A CA 1
ATOM 1639 C C . GLN A 1 200 ? 16.843 -8.142 -5.273 1.00 83.50 200 GLN A C 1
ATOM 1641 O O . GLN A 1 200 ? 17.740 -8.430 -6.062 1.00 83.50 200 GLN A O 1
ATOM 1646 N N . TYR A 1 201 ? 15.839 -7.316 -5.576 1.00 81.81 201 TYR A N 1
ATOM 1647 C CA . TYR A 1 201 ? 15.763 -6.562 -6.830 1.00 81.81 201 TYR A CA 1
ATOM 1648 C C . TYR A 1 201 ? 16.756 -5.401 -6.825 1.00 81.81 201 TYR A C 1
ATOM 1650 O O . TYR A 1 201 ? 17.481 -5.204 -7.793 1.00 81.81 201 TYR A O 1
ATOM 1658 N N . LEU A 1 202 ? 16.843 -4.683 -5.705 1.00 75.31 202 LEU A N 1
ATOM 1659 C CA . LEU A 1 202 ? 17.764 -3.560 -5.565 1.00 75.31 202 LEU A CA 1
ATOM 1660 C C . LEU A 1 202 ? 19.229 -4.002 -5.466 1.00 75.31 202 LEU A C 1
ATOM 1662 O O . LEU A 1 202 ? 20.095 -3.237 -5.853 1.00 75.31 202 LEU A O 1
ATOM 1666 N N . SER A 1 203 ? 19.531 -5.224 -5.011 1.00 75.31 203 SER A N 1
ATOM 1667 C CA . SER A 1 203 ? 20.915 -5.720 -4.907 1.00 75.31 203 SER A CA 1
ATOM 1668 C C . SER A 1 203 ? 21.575 -6.099 -6.240 1.00 75.31 203 SER A C 1
ATOM 1670 O O . SER A 1 203 ? 22.701 -6.590 -6.231 1.00 75.31 203 SER A O 1
ATOM 1672 N N . VAL A 1 204 ? 20.872 -5.987 -7.369 1.00 77.12 204 VAL A N 1
ATOM 1673 C CA . VAL A 1 204 ? 21.438 -6.297 -8.690 1.00 77.12 204 VAL A CA 1
ATOM 1674 C C . VAL A 1 204 ? 22.381 -5.171 -9.100 1.00 77.12 204 VAL A C 1
ATOM 1676 O O . VAL A 1 204 ? 21.961 -4.022 -9.205 1.00 77.12 204 VAL A O 1
ATOM 1679 N N . GLU A 1 205 ? 23.645 -5.500 -9.358 1.00 68.88 205 GLU A N 1
ATOM 1680 C CA . GLU A 1 205 ? 24.605 -4.530 -9.884 1.00 68.88 205 GLU A CA 1
ATOM 1681 C C . GLU A 1 205 ? 24.243 -4.140 -11.321 1.00 68.88 205 GLU A C 1
ATOM 1683 O O . GLU A 1 205 ? 24.087 -4.992 -12.194 1.00 68.88 205 GLU A O 1
ATOM 1688 N N . CYS A 1 206 ? 24.111 -2.836 -11.548 1.00 69.06 206 CYS A N 1
ATOM 1689 C CA . CYS A 1 206 ? 23.811 -2.233 -12.841 1.00 69.06 206 CYS A CA 1
ATOM 1690 C C . CYS A 1 206 ? 24.582 -0.903 -12.906 1.00 69.06 206 CYS A C 1
ATOM 1692 O O . CYS A 1 206 ? 24.031 0.136 -12.542 1.00 69.06 206 CYS A O 1
ATOM 1694 N N . PRO A 1 207 ? 25.894 -0.932 -13.219 1.00 63.03 207 PRO A N 1
ATOM 1695 C CA . PRO A 1 207 ? 26.792 0.223 -13.089 1.00 63.03 207 PRO A CA 1
ATOM 1696 C C . PRO A 1 207 ? 26.405 1.413 -13.979 1.00 63.03 207 PRO A C 1
ATOM 1698 O O . PRO A 1 207 ? 26.793 2.545 -13.707 1.00 63.03 207 PRO A O 1
ATOM 1701 N N . GLU A 1 208 ? 25.621 1.175 -15.025 1.00 59.22 208 GLU A N 1
ATOM 1702 C CA . GLU A 1 208 ? 25.022 2.191 -15.884 1.00 59.22 208 GLU A CA 1
ATOM 1703 C C . GLU A 1 208 ? 23.787 2.882 -15.272 1.00 59.22 208 GLU A C 1
ATOM 1705 O O . GLU A 1 208 ? 23.230 3.796 -15.888 1.00 59.22 208 GLU A O 1
ATOM 1710 N N . ARG A 1 209 ? 23.330 2.464 -14.082 1.00 58.38 209 ARG A N 1
ATOM 1711 C CA . ARG A 1 209 ? 22.146 3.007 -13.406 1.00 58.38 209 ARG A CA 1
ATOM 1712 C C . ARG A 1 209 ? 22.462 3.569 -12.025 1.00 58.38 209 ARG A C 1
ATOM 1714 O O . ARG A 1 209 ? 23.154 2.983 -11.200 1.00 58.38 209 ARG A O 1
ATOM 1721 N N . LEU A 1 210 ? 21.812 4.691 -11.765 1.00 55.84 210 LEU A N 1
ATOM 1722 C CA . LEU A 1 210 ? 21.588 5.251 -10.445 1.00 55.84 210 LEU A CA 1
ATOM 1723 C C . LEU A 1 210 ? 20.467 4.455 -9.754 1.00 55.84 210 LEU A C 1
ATOM 1725 O O . LEU A 1 210 ? 19.379 4.313 -10.317 1.00 55.84 210 LEU A O 1
ATOM 1729 N N . VAL A 1 211 ? 20.727 3.882 -8.574 1.00 53.22 211 VAL A N 1
ATOM 1730 C CA . VAL A 1 211 ? 19.700 3.152 -7.806 1.00 53.22 211 VAL A CA 1
ATOM 1731 C C . VAL A 1 211 ? 18.752 4.171 -7.188 1.00 53.22 211 VAL A C 1
ATOM 1733 O O . VAL A 1 211 ? 19.210 5.088 -6.518 1.00 53.22 211 VAL A O 1
ATOM 1736 N N . MET A 1 212 ? 17.444 4.038 -7.426 1.00 55.75 212 MET A N 1
ATOM 1737 C CA . MET A 1 212 ? 16.453 4.997 -6.920 1.00 55.75 212 MET A CA 1
ATOM 1738 C C . MET A 1 212 ? 15.188 4.287 -6.424 1.00 55.75 212 MET A C 1
ATOM 1740 O O . MET A 1 212 ? 14.764 3.276 -7.001 1.00 55.75 212 MET A O 1
ATOM 1744 N N . THR A 1 213 ? 14.598 4.820 -5.354 1.00 56.59 213 THR A N 1
ATOM 1745 C CA . THR A 1 213 ? 13.270 4.461 -4.823 1.00 56.59 213 THR A CA 1
ATOM 1746 C C . THR A 1 213 ? 12.494 5.746 -4.505 1.00 56.59 213 THR A C 1
ATOM 1748 O O . THR A 1 213 ? 13.082 6.823 -4.569 1.00 56.59 213 THR A O 1
ATOM 1751 N N . ALA A 1 214 ? 11.187 5.688 -4.210 1.00 51.56 214 ALA A N 1
ATOM 1752 C CA . ALA A 1 214 ? 10.493 6.909 -3.769 1.00 51.56 214 ALA A CA 1
ATOM 1753 C C . ALA A 1 214 ? 11.198 7.472 -2.526 1.00 51.56 214 ALA A C 1
ATOM 1755 O O . ALA A 1 214 ? 11.555 6.688 -1.648 1.00 51.56 214 ALA A O 1
ATOM 1756 N N . GLU A 1 215 ? 11.401 8.791 -2.495 1.00 48.22 215 GLU A N 1
ATOM 1757 C CA . GLU A 1 215 ? 12.130 9.546 -1.458 1.00 48.22 215 GLU A CA 1
ATOM 1758 C C . GLU A 1 215 ? 13.664 9.382 -1.441 1.00 48.22 215 GLU A C 1
ATOM 1760 O O . GLU A 1 215 ? 14.335 10.025 -0.640 1.00 48.22 215 GLU A O 1
ATOM 1765 N N . SER A 1 216 ? 14.266 8.562 -2.314 1.00 51.22 216 SER A N 1
ATOM 1766 C CA . SER A 1 216 ? 15.733 8.451 -2.395 1.00 51.22 216 SER A CA 1
ATOM 1767 C C . SER A 1 216 ? 16.221 8.322 -3.833 1.00 51.22 216 SER A C 1
ATOM 1769 O O . SER A 1 216 ? 16.085 7.286 -4.492 1.00 51.22 216 SER A O 1
ATOM 1771 N N . SER A 1 217 ? 16.829 9.410 -4.296 1.00 49.47 217 SER A N 1
ATOM 1772 C CA . SER A 1 217 ? 17.456 9.564 -5.600 1.00 49.47 217 SER A CA 1
ATOM 1773 C C . SER A 1 217 ? 18.943 9.837 -5.399 1.00 49.47 217 SER A C 1
ATOM 1775 O O . SER A 1 217 ? 19.307 10.725 -4.638 1.00 49.47 217 SER A O 1
ATOM 1777 N N . THR A 1 218 ? 19.835 9.134 -6.099 1.00 45.19 218 THR A N 1
ATOM 1778 C CA . THR A 1 218 ? 21.275 9.476 -6.085 1.00 45.19 218 THR A CA 1
ATOM 1779 C C . THR A 1 218 ? 21.592 10.763 -6.867 1.00 45.19 218 THR A C 1
ATOM 1781 O O . THR A 1 218 ? 22.762 11.137 -6.976 1.00 45.19 218 THR A O 1
ATOM 1784 N N . MET A 1 219 ? 20.576 11.409 -7.461 1.00 40.22 219 MET A N 1
ATOM 1785 C CA . MET A 1 219 ? 20.690 12.725 -8.105 1.00 40.22 219 MET A CA 1
ATOM 1786 C C . MET A 1 219 ? 20.560 13.887 -7.115 1.00 40.22 219 MET A C 1
ATOM 1788 O O . MET A 1 219 ? 20.890 15.010 -7.487 1.00 40.22 219 MET A O 1
ATOM 1792 N N . ASP A 1 220 ? 20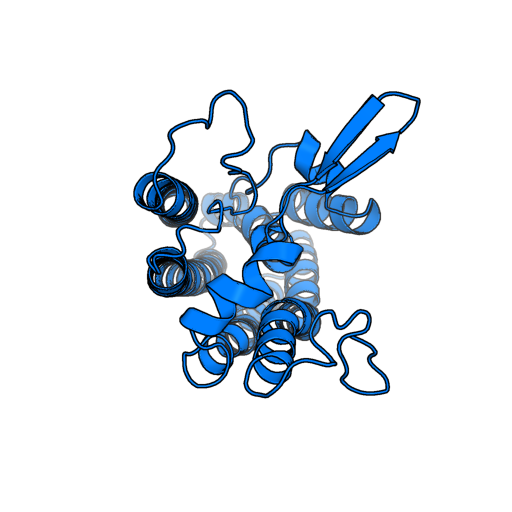.116 13.641 -5.878 1.00 48.03 220 ASP A N 1
ATOM 1793 C CA . ASP A 1 220 ? 20.144 14.665 -4.835 1.00 48.03 220 ASP A CA 1
ATOM 1794 C C . ASP A 1 220 ? 21.619 15.048 -4.555 1.00 48.03 220 ASP A C 1
ATOM 1796 O O . ASP A 1 220 ? 22.451 14.155 -4.341 1.00 48.03 220 ASP A O 1
ATOM 1800 N N . PRO A 1 221 ? 21.990 16.345 -4.590 1.00 42.81 221 PRO A N 1
ATOM 1801 C CA . PRO A 1 221 ? 23.337 16.808 -4.259 1.00 42.81 221 PRO A CA 1
ATOM 1802 C C . PRO A 1 221 ? 23.841 16.331 -2.889 1.00 42.81 221 PRO A C 1
ATOM 1804 O O . PRO A 1 221 ? 25.052 16.178 -2.717 1.00 42.81 221 PRO A O 1
ATOM 1807 N N . GLU A 1 222 ? 22.942 16.059 -1.933 1.00 46.28 222 GLU A N 1
ATOM 1808 C CA . GLU A 1 222 ? 23.271 15.460 -0.628 1.00 46.28 222 GLU A CA 1
ATOM 1809 C C . GLU A 1 222 ? 23.376 13.921 -0.671 1.00 46.28 222 GLU A C 1
ATOM 1811 O O . GLU A 1 222 ? 24.018 13.316 0.189 1.00 46.28 222 GLU A O 1
ATOM 1816 N N . ALA A 1 223 ? 22.810 13.276 -1.698 1.00 44.25 223 ALA A N 1
ATOM 1817 C CA . ALA A 1 223 ? 22.857 11.829 -1.935 1.00 44.25 223 ALA A CA 1
ATOM 1818 C C . ALA A 1 223 ? 23.991 11.380 -2.875 1.00 44.25 223 ALA A C 1
ATOM 1820 O O . ALA A 1 223 ? 24.142 10.179 -3.139 1.00 44.25 223 ALA A O 1
ATOM 1821 N N . HIS A 1 224 ? 24.805 12.310 -3.383 1.00 39.59 224 HIS A N 1
ATOM 1822 C CA . HIS A 1 224 ? 26.030 11.997 -4.116 1.00 39.59 224 HIS A CA 1
ATOM 1823 C C . HIS A 1 224 ? 26.985 11.166 -3.240 1.00 39.59 224 HIS A C 1
ATOM 1825 O O . HIS A 1 224 ? 27.735 11.691 -2.421 1.00 39.59 224 HIS A O 1
ATOM 1831 N N . GLY A 1 225 ? 26.955 9.842 -3.428 1.00 49.59 225 GLY A N 1
ATOM 1832 C CA . GLY A 1 225 ? 27.763 8.877 -2.677 1.00 49.59 225 GLY A CA 1
ATOM 1833 C C . GLY A 1 225 ? 26.977 7.763 -1.983 1.00 49.59 225 GLY A C 1
ATOM 1834 O O . GLY A 1 225 ? 27.609 6.871 -1.419 1.00 49.59 225 GLY A O 1
ATOM 1835 N N . LEU A 1 226 ? 25.637 7.766 -2.035 1.00 53.31 226 LEU A N 1
ATOM 1836 C CA . LEU A 1 226 ? 24.844 6.646 -1.521 1.00 53.31 226 LEU A CA 1
ATOM 1837 C C . LEU A 1 226 ? 25.074 5.393 -2.369 1.00 53.31 226 LEU A C 1
ATOM 1839 O O . LEU A 1 226 ? 24.912 5.387 -3.591 1.00 53.31 226 LEU A O 1
ATOM 1843 N N . THR A 1 227 ? 25.448 4.308 -1.704 1.00 59.25 227 THR A N 1
ATOM 1844 C CA . THR A 1 227 ? 25.582 2.996 -2.325 1.00 59.25 227 THR A CA 1
ATOM 1845 C C . THR A 1 227 ? 24.215 2.330 -2.466 1.00 59.25 227 THR A C 1
ATOM 1847 O O . THR A 1 227 ? 23.247 2.663 -1.779 1.00 59.25 227 THR A O 1
ATOM 1850 N N . VAL A 1 228 ? 24.144 1.287 -3.294 1.00 59.25 228 VAL A N 1
ATOM 1851 C CA . VAL A 1 228 ? 22.986 0.377 -3.354 1.00 59.25 228 VAL A CA 1
ATOM 1852 C C . VAL A 1 228 ? 22.573 -0.113 -1.958 1.00 59.25 228 VAL A C 1
ATOM 1854 O O . VAL A 1 228 ? 21.389 -0.276 -1.668 1.00 59.25 228 VAL A O 1
ATOM 1857 N N . GLN A 1 229 ? 23.549 -0.320 -1.070 1.00 63.31 229 GLN A N 1
ATOM 1858 C CA . GLN A 1 229 ? 23.319 -0.786 0.295 1.00 63.31 229 GLN A CA 1
ATOM 1859 C C . GLN A 1 229 ? 22.640 0.281 1.161 1.00 63.31 229 GLN A C 1
ATOM 1861 O O . GLN A 1 229 ? 21.805 -0.072 1.993 1.00 63.31 229 GLN A O 1
ATOM 1866 N N . ASP A 1 230 ? 22.932 1.562 0.937 1.00 63.28 230 ASP A N 1
ATOM 1867 C CA . ASP A 1 230 ? 22.328 2.672 1.679 1.00 63.28 230 ASP A CA 1
ATOM 1868 C C . ASP A 1 230 ? 20.856 2.870 1.302 1.00 63.28 230 ASP A C 1
ATOM 1870 O O . ASP A 1 230 ? 20.015 3.079 2.172 1.00 63.28 230 ASP A O 1
ATOM 1874 N N . ILE A 1 231 ? 20.508 2.692 0.026 1.00 61.97 231 ILE A N 1
ATOM 1875 C CA . ILE A 1 231 ? 19.113 2.775 -0.442 1.00 61.97 231 ILE A CA 1
ATOM 1876 C C . ILE A 1 231 ? 18.308 1.557 0.010 1.00 61.97 231 ILE A C 1
ATOM 1878 O O . ILE A 1 231 ? 17.184 1.690 0.498 1.00 61.97 231 ILE A O 1
ATOM 1882 N N . VAL A 1 232 ? 18.897 0.358 -0.082 1.00 63.41 232 VAL A N 1
ATOM 1883 C CA . VAL A 1 232 ? 18.295 -0.850 0.500 1.00 63.41 232 VAL A CA 1
ATOM 1884 C C . VAL A 1 232 ? 18.042 -0.644 1.991 1.00 63.41 232 VAL A C 1
ATOM 1886 O O . VAL A 1 232 ? 16.980 -1.031 2.474 1.00 63.41 232 VAL A O 1
ATOM 1889 N N . LYS A 1 233 ? 18.978 -0.012 2.707 1.00 67.44 233 LYS A N 1
ATOM 1890 C CA . LYS A 1 233 ? 18.831 0.316 4.123 1.00 67.44 233 LYS A CA 1
ATOM 1891 C C . LYS A 1 233 ? 17.726 1.344 4.372 1.00 67.44 233 LYS A C 1
ATOM 1893 O O . LYS A 1 233 ? 16.937 1.123 5.277 1.00 67.44 233 LYS A O 1
ATOM 1898 N N . HIS A 1 234 ? 17.617 2.402 3.574 1.00 66.81 234 HIS A N 1
ATOM 1899 C CA . HIS A 1 234 ? 16.567 3.414 3.724 1.00 66.81 234 HIS A CA 1
ATOM 1900 C C . HIS A 1 234 ? 15.157 2.814 3.574 1.00 66.81 234 HIS A C 1
ATOM 1902 O O . HIS A 1 234 ? 14.324 2.943 4.471 1.00 66.81 234 HIS A O 1
ATOM 1908 N N . VAL A 1 235 ? 14.913 2.052 2.498 1.00 63.53 235 VAL A N 1
ATOM 1909 C CA . VAL A 1 235 ? 13.634 1.341 2.300 1.00 63.53 235 VAL A CA 1
ATOM 1910 C C . VAL A 1 235 ? 13.382 0.327 3.414 1.00 63.53 235 VAL A C 1
ATOM 1912 O O . VAL A 1 235 ? 12.249 0.149 3.869 1.00 63.53 235 VAL A O 1
ATOM 1915 N N . ASP A 1 236 ? 14.430 -0.369 3.852 1.00 66.75 236 ASP A N 1
ATOM 1916 C CA . ASP A 1 236 ? 14.353 -1.311 4.960 1.00 66.75 236 ASP A CA 1
ATOM 1917 C C . ASP A 1 236 ? 13.945 -0.614 6.270 1.00 66.75 236 ASP A C 1
ATOM 1919 O O . ASP A 1 236 ? 12.998 -1.055 6.925 1.00 66.75 236 ASP A O 1
ATOM 1923 N N . ASP A 1 237 ? 14.597 0.489 6.624 1.00 70.56 237 ASP A N 1
ATOM 1924 C CA . ASP A 1 237 ? 14.342 1.244 7.848 1.00 70.56 237 ASP A CA 1
ATOM 1925 C C . ASP A 1 237 ? 12.925 1.842 7.848 1.00 70.56 237 ASP A C 1
ATOM 1927 O O . ASP A 1 237 ? 12.182 1.609 8.804 1.00 70.56 237 ASP A O 1
ATOM 1931 N N . GLY A 1 238 ? 12.469 2.438 6.739 1.00 66.38 238 GLY A N 1
ATOM 1932 C CA . GLY A 1 238 ? 11.082 2.904 6.607 1.00 66.38 238 GLY A CA 1
ATOM 1933 C C . GLY A 1 238 ? 10.059 1.772 6.779 1.00 66.38 238 GLY A C 1
ATOM 1934 O O . GLY A 1 238 ? 9.072 1.900 7.507 1.00 66.38 238 GLY A O 1
ATOM 1935 N N . LEU A 1 239 ? 10.308 0.592 6.195 1.00 66.12 239 LEU A N 1
ATOM 1936 C CA . LEU A 1 239 ? 9.442 -0.576 6.404 1.00 66.12 239 LEU A CA 1
ATOM 1937 C C . LEU A 1 239 ? 9.501 -1.095 7.849 1.00 66.12 239 LEU A C 1
ATOM 1939 O O . LEU A 1 239 ? 8.476 -1.551 8.365 1.00 66.12 239 LEU A O 1
ATOM 1943 N N . ARG A 1 240 ? 10.659 -1.032 8.518 1.00 68.00 240 ARG A N 1
ATOM 1944 C CA . ARG A 1 240 ? 10.829 -1.435 9.925 1.00 68.00 240 ARG A CA 1
ATOM 1945 C C . ARG A 1 240 ? 10.079 -0.517 10.874 1.00 68.00 240 ARG A C 1
ATOM 1947 O O . ARG A 1 240 ? 9.403 -1.032 11.762 1.00 68.00 240 ARG A O 1
ATOM 1954 N N . GLU A 1 241 ? 10.141 0.795 10.687 1.00 69.38 241 GLU A N 1
ATOM 1955 C CA . GLU A 1 241 ? 9.390 1.758 11.502 1.00 69.38 241 GLU A CA 1
ATOM 1956 C C . GLU A 1 241 ? 7.894 1.437 11.474 1.00 69.38 241 GLU A C 1
ATOM 1958 O O . GLU A 1 241 ? 7.262 1.232 12.517 1.00 69.38 241 GLU A O 1
ATOM 1963 N N . LYS A 1 242 ? 7.351 1.204 10.274 1.00 64.19 242 LYS A N 1
ATOM 1964 C CA . LYS A 1 242 ? 5.953 0.785 10.090 1.00 64.19 242 LYS A CA 1
ATOM 1965 C C . LYS A 1 242 ? 5.630 -0.591 10.698 1.00 64.19 242 LYS A C 1
ATOM 1967 O O . LYS A 1 242 ? 4.459 -0.908 10.919 1.00 64.19 242 LYS A O 1
ATOM 1972 N N . MET A 1 243 ? 6.630 -1.436 10.964 1.00 60.34 243 MET A N 1
ATOM 1973 C CA . MET A 1 243 ? 6.468 -2.720 11.663 1.00 60.34 243 MET A CA 1
ATOM 1974 C C . MET A 1 243 ? 6.523 -2.594 13.193 1.00 60.34 243 MET A C 1
ATOM 1976 O O . MET A 1 243 ? 6.015 -3.489 13.874 1.00 60.34 243 MET A O 1
ATOM 1980 N N . VAL A 1 244 ? 7.138 -1.542 13.743 1.00 58.69 244 VAL A N 1
ATOM 1981 C CA . VAL A 1 244 ? 7.268 -1.322 15.196 1.00 58.69 244 VAL A CA 1
ATOM 1982 C C . VAL A 1 244 ? 6.021 -0.645 15.762 1.00 58.69 244 VAL A C 1
ATOM 1984 O O . VAL A 1 244 ? 5.522 -1.099 16.788 1.00 58.69 244 VAL A O 1
ATOM 1987 N N . CYS A 1 245 ? 5.448 0.330 15.051 1.00 50.44 245 CYS A N 1
ATOM 1988 C CA . CYS A 1 245 ? 4.252 1.079 15.473 1.00 50.44 245 CYS A CA 1
ATOM 1989 C C . CYS A 1 245 ? 2.938 0.268 15.463 1.00 50.44 245 CYS A C 1
ATOM 1991 O O . CYS A 1 245 ? 1.880 0.790 15.787 1.00 50.44 245 CYS A O 1
ATOM 1993 N N . THR A 1 246 ? 2.982 -1.012 15.084 1.00 48.09 246 THR A N 1
ATOM 1994 C CA . THR A 1 246 ? 1.824 -1.926 15.100 1.00 48.09 246 THR A CA 1
ATOM 1995 C C . THR A 1 246 ? 1.791 -2.848 16.326 1.00 48.09 246 THR A C 1
ATOM 1997 O O . THR A 1 246 ? 1.026 -3.808 16.323 1.00 48.09 246 THR A O 1
ATOM 2000 N N . LYS A 1 247 ? 2.666 -2.656 17.319 1.00 35.47 247 LYS A N 1
ATOM 2001 C CA . LYS A 1 247 ? 2.599 -3.348 18.622 1.00 35.47 247 LYS A CA 1
ATOM 2002 C C . LYS A 1 247 ? 1.715 -2.585 19.595 1.00 35.47 247 LYS A C 1
ATOM 2004 O O . LYS A 1 247 ? 1.165 -3.271 20.476 1.00 35.47 247 LYS A O 1
#

Organism: NCBI:txid1316194

pLDDT: mean 82.53, std 15.6, range [35.47, 98.69]

Sequence (247 aa):
MDHARGKVAYAINESMPEPIPSAEYYFTYAFTEPERKALPVYYHLVQSIGCYEMGQKQACIEHLQGVSVHLKSVFQIYYEYIVESKDPRHVFTAYIQGFHGWAAGELINDEYVEYDGSSGAHLVLFNALDYFLGLEPFFHEQDFIKYFSYSQRRFMASIKAHAFRPAAEQADNTGLVQQFEKIAKQLRTFRSAHRKRTSQYLSVECPERLVMTAESSTMDPEAHGLTVQDIVKHVDDGLREKMVCTK

Radius of gyration: 19.35 Å; Cα contacts (8 Å, |Δi|>4): 287; chains: 1; bounding box: 51×45×56 Å

Mean predicted aligned error: 7.72 Å

InterPro domains:
  IPR000898 Indoleamine 2,3-dioxygenase [PF01231] (38-206)
  IPR000898 Indoleamine 2,3-dioxygenase [PTHR28657] (22-208)
  IPR037217 Tryptophan/Indoleamine 2,3-dioxygenase-like [SSF140959] (23-214)

Nearest PDB structures (foldseek):
  5jr9-assembly1_B  TM=3.109E-01  e=8.146E-02  Nanoarchaeum equitans Kin4-M
  8tn1-assembly1_B  TM=4.733E-01  e=1.404E+00  synthetic construct
  8tn6-assembly1_C  TM=4.690E-01  e=3.740E+00  synthetic construct
  7n9z-assembly1_H  TM=4.393E-01  e=4.949E+00  Escherichia coli
  7nmq-assembly1_A  TM=2.707E-01  e=1.220E+00  Bacillus cereus

Foldseek 3Di:
DPPVVLADPDQDCPVPDPPQSQLLSLVVCLQPVLLVLCPLLLVLLVQLLVCVVVVVLVSNLVSLVSNLVSLVVSLVSCVVRLDCVRNNLVSCQPPPCDVQADWDWDQDVNDTDTFGGDDSLLRLNVLLLCLLLVHDRLDDPVNVPVRDDPVSSVSSVVSNVSNCQVVCVVVVVVSNVVSSLSSLVSLLVSLVVVLVSVLVSLPDDDPVDFRGDGPDTCPPPVNVPDDSVNVSVVSVVSSVSSNVVSD